Protein AF-0000000086000676 (afdb_homodimer)

pLDDT: mean 73.07, std 28.82, range [19.11, 98.12]

Secondar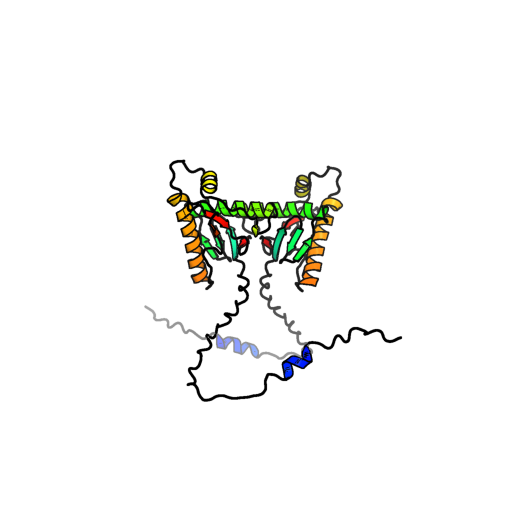y structure (DSSP, 8-state):
----------HHHHTTGGG-----------------------------PPEEEEEETTEEEETTEEEE-TT-HHHHHHHHHHHHHHHHHHHTT--GGGPPPEEHHHHHHHHT--TT--HIIIIIHHHHHHHHHHHHHHHHHH-----GGGTEEEEEPTT-SS--EEEEE-TTTEEE-/----------TTTHHHHGGGS---------------------------PPEEEEEETTEEEETTEEEE-TT-HHHHHHHHHHHHHHHHHHHTT--GGGPPPEEHHHHHHHHT--TT--HIIIIIHHHHHHHHHHHHHHHHHH-----GGGTEEEEEPTT-SS--EEEEE-TTTEEE-

Structure (mmCIF, N/CA/C/O backbone):
data_AF-0000000086000676-model_v1
#
loop_
_entity.id
_entity.type
_entity.pdbx_description
1 polymer 'Putative phage related protein'
#
loop_
_atom_site.group_PDB
_atom_site.id
_atom_site.type_symbol
_atom_site.label_atom_id
_atom_site.label_alt_id
_atom_site.label_comp_id
_atom_site.label_asym_id
_atom_site.label_entity_id
_atom_site.label_seq_id
_atom_site.pdbx_PDB_ins_code
_atom_site.Cartn_x
_atom_site.Cartn_y
_atom_site.Cartn_z
_atom_site.occupancy
_atom_site.B_iso_or_equiv
_atom_site.auth_seq_id
_atom_site.auth_comp_id
_atom_site.auth_asym_id
_atom_site.auth_atom_id
_atom_site.pdbx_PDB_model_num
ATOM 1 N N . MET A 1 1 ? -45.656 -16.016 65.938 1 19.89 1 MET A N 1
ATOM 2 C CA . MET A 1 1 ? -44.312 -15.57 66.312 1 19.89 1 MET A CA 1
ATOM 3 C C . MET A 1 1 ? -43.25 -16.359 65.562 1 19.89 1 MET A C 1
ATOM 5 O O . MET A 1 1 ? -42.094 -15.922 65.5 1 19.89 1 MET A O 1
ATOM 9 N N . VAL A 1 2 ? -43.344 -17.766 65.188 1 19.11 2 VAL A N 1
ATOM 10 C CA . VAL A 1 2 ? -42.438 -18.906 65.062 1 19.11 2 VAL A CA 1
ATOM 11 C C . VAL A 1 2 ? -41.719 -18.859 63.75 1 19.11 2 VAL A C 1
ATOM 13 O O . VAL A 1 2 ? -40.906 -19.734 63.438 1 19.11 2 VAL A O 1
ATOM 16 N N . ASP A 1 3 ? -41.969 -18.094 62.719 1 23.3 3 ASP A N 1
ATOM 17 C CA . ASP A 1 3 ? -41.875 -18.578 61.344 1 23.3 3 ASP A CA 1
ATOM 18 C C . ASP A 1 3 ? -40.438 -18.844 60.969 1 23.3 3 ASP A C 1
ATOM 20 O O . ASP A 1 3 ? -39.5 -18.172 61.469 1 23.3 3 ASP A O 1
ATOM 24 N N . LEU A 1 4 ? -40.031 -19.938 60.125 1 22.97 4 LEU A N 1
ATOM 25 C CA . LEU A 1 4 ? -39.031 -20.922 59.75 1 22.97 4 LEU A CA 1
ATOM 26 C C . LEU A 1 4 ? -37.906 -20.281 58.906 1 22.97 4 LEU A C 1
ATOM 28 O O . LEU A 1 4 ? -38.062 -20.109 57.719 1 22.97 4 LEU A O 1
ATOM 32 N N . PHE A 1 5 ? -37.344 -19.062 59.281 1 24.19 5 PHE A N 1
ATOM 33 C CA . PHE A 1 5 ? -36.625 -18.312 58.281 1 24.19 5 PHE A CA 1
ATOM 34 C C . PHE A 1 5 ? -35.438 -19.141 57.75 1 24.19 5 PHE A C 1
ATOM 36 O O . PHE A 1 5 ? -34.875 -19.953 58.469 1 24.19 5 PHE A O 1
ATOM 43 N N . CYS A 1 6 ? -35.094 -19.219 56.406 1 23.42 6 CYS A N 1
ATOM 44 C CA . CYS A 1 6 ? -34.469 -20.016 55.344 1 23.42 6 CYS A CA 1
ATOM 45 C C . CYS A 1 6 ? -32.969 -20.141 55.562 1 23.42 6 CYS A C 1
ATOM 47 O O . CYS A 1 6 ? -32.219 -19.172 55.469 1 23.42 6 CYS A O 1
ATOM 49 N N . GLN A 1 7 ? -32.438 -21.016 56.531 1 24.03 7 GLN A N 1
ATOM 50 C CA . GLN A 1 7 ? -31.125 -21.328 57.062 1 24.03 7 GLN A CA 1
ATOM 51 C C . GLN A 1 7 ? -30.188 -21.828 55.969 1 24.03 7 GLN A C 1
ATOM 53 O O . GLN A 1 7 ? -30.375 -22.922 55.438 1 24.03 7 GLN A O 1
ATOM 58 N N . ARG A 1 8 ? -29.938 -21.094 54.875 1 23.33 8 ARG A N 1
ATOM 59 C CA . ARG A 1 8 ? -29.25 -21.562 53.688 1 23.33 8 ARG A CA 1
ATOM 60 C C . ARG A 1 8 ? -27.906 -22.219 54.031 1 23.33 8 ARG A C 1
ATOM 62 O O . ARG A 1 8 ? -26.938 -21.531 54.312 1 23.33 8 ARG A O 1
ATOM 69 N N . ARG A 1 9 ? -27.891 -23.281 54.75 1 25.33 9 ARG A N 1
ATOM 70 C CA . ARG A 1 9 ? -26.812 -24 55.406 1 25.33 9 ARG A CA 1
ATOM 71 C C . ARG A 1 9 ? -25.797 -24.516 54.406 1 25.33 9 ARG A C 1
ATOM 73 O O . ARG A 1 9 ? -24.656 -24.844 54.75 1 25.33 9 ARG A O 1
ATOM 80 N N . THR A 1 10 ? -26.156 -24.656 52.969 1 21.89 10 THR A N 1
ATOM 81 C CA . THR A 1 10 ? -25.719 -25.906 52.375 1 21.89 10 THR A CA 1
ATOM 82 C C . THR A 1 10 ? -24.203 -26.047 52.406 1 21.89 10 THR A C 1
ATOM 84 O O . THR A 1 10 ? -23.688 -27.062 52.875 1 21.89 10 THR A O 1
ATOM 87 N N . LEU A 1 11 ? -23.516 -26.062 51.188 1 23.84 11 LEU A N 1
ATOM 88 C CA . LEU A 1 11 ? -22.922 -27.203 50.531 1 23.84 11 LEU A CA 1
ATOM 89 C C . LEU A 1 11 ? -21.469 -27.406 50.969 1 23.84 11 LEU A C 1
ATOM 91 O O . LEU A 1 11 ? -20.875 -28.453 50.719 1 23.84 11 LEU A O 1
ATOM 95 N N . ILE A 1 12 ? -20.844 -26.406 51.562 1 25.14 12 ILE A N 1
ATOM 96 C CA . ILE A 1 12 ? -19.406 -26.469 51.781 1 25.14 12 ILE A CA 1
ATOM 97 C C . ILE A 1 12 ? -19.062 -27.656 52.688 1 25.14 12 ILE A C 1
ATOM 99 O O . ILE A 1 12 ? -18.078 -28.375 52.438 1 25.14 12 ILE A O 1
ATOM 103 N N . ALA A 1 13 ? -19.969 -27.734 53.719 1 27.66 13 ALA A N 1
ATOM 104 C CA . ALA A 1 13 ? -19.609 -28.547 54.875 1 27.66 13 ALA A CA 1
ATOM 105 C C . ALA A 1 13 ? -19.594 -30.031 54.531 1 27.66 13 ALA A C 1
ATOM 107 O O . ALA A 1 13 ? -18.844 -30.797 55.125 1 27.66 13 ALA A O 1
ATOM 108 N N . VAL A 1 14 ? -20.578 -30.359 53.688 1 28.16 14 VAL A N 1
ATOM 109 C CA . VAL A 1 14 ? -20.859 -31.781 53.531 1 28.16 14 VAL A CA 1
ATOM 110 C C . VAL A 1 14 ? -19.656 -32.5 52.938 1 28.16 14 VAL A C 1
ATOM 112 O O . VAL A 1 14 ? -19.359 -33.625 53.281 1 28.16 14 VAL A O 1
ATOM 115 N N . PHE A 1 15 ? -19.047 -31.875 51.938 1 25.73 15 PHE A N 1
ATOM 116 C CA . PHE A 1 15 ? -18.109 -32.625 51.125 1 25.73 15 PHE A CA 1
ATOM 117 C C . PHE A 1 15 ? -16.875 -33 51.938 1 25.73 15 PHE A C 1
ATOM 119 O O . PHE A 1 15 ? -15.984 -33.719 51.438 1 25.73 15 PHE A O 1
ATOM 126 N N . GLN A 1 16 ? -16.781 -32.469 53.094 1 25.39 16 GLN A N 1
ATOM 127 C CA . GLN A 1 16 ? -15.609 -32.719 53.938 1 25.39 16 GLN A CA 1
ATOM 128 C C . GLN A 1 16 ? -15.477 -34.188 54.281 1 25.39 16 GLN A C 1
ATOM 130 O O . GLN A 1 16 ? -14.359 -34.719 54.375 1 25.39 16 GLN A O 1
ATOM 135 N N . GLU A 1 17 ? -16.641 -34.781 54.656 1 27.11 17 GLU A N 1
ATOM 136 C CA . GLU A 1 17 ? -16.547 -35.969 55.5 1 27.11 17 GLU A CA 1
ATOM 137 C C . GLU A 1 17 ? -16.078 -37.188 54.656 1 27.11 17 GLU A C 1
ATOM 139 O O . GLU A 1 17 ? -15.555 -38.156 55.219 1 27.11 17 GLU A O 1
ATOM 144 N N . ALA A 1 18 ? -16.562 -37.281 53.406 1 25.89 18 ALA A N 1
ATOM 145 C CA . ALA A 1 18 ? -16.453 -38.562 52.719 1 25.89 18 ALA A CA 1
ATOM 146 C C . ALA A 1 18 ? -15 -38.969 52.5 1 25.89 18 ALA A C 1
ATOM 148 O O . ALA A 1 18 ? -14.703 -40.094 52.156 1 25.89 18 ALA A O 1
ATOM 149 N N . VAL A 1 19 ? -14.07 -38.125 52.469 1 24.72 19 VAL A N 1
ATOM 150 C CA . VAL A 1 19 ? -12.695 -38.438 52.062 1 24.72 19 VAL A CA 1
ATOM 151 C C . VAL A 1 19 ? -12.047 -39.312 53.125 1 24.72 19 VAL A C 1
ATOM 153 O O . VAL A 1 19 ? -10.836 -39.562 53.094 1 24.72 19 VAL A O 1
ATOM 156 N N . LYS A 1 20 ? -12.688 -39.781 54.031 1 24.61 20 LYS A N 1
ATOM 157 C CA . LYS A 1 20 ? -11.914 -40.594 54.969 1 24.61 20 LYS A CA 1
ATOM 158 C C . LYS A 1 20 ? -11.383 -41.875 54.281 1 24.61 20 LYS A C 1
ATOM 160 O O . LYS A 1 20 ? -12.094 -42.5 53.5 1 24.61 20 LYS A O 1
ATOM 165 N N . LYS A 1 21 ? -10.062 -42.531 54.469 1 26.53 21 LYS A N 1
ATOM 166 C CA . LYS A 1 21 ? -8.773 -42.875 53.875 1 26.53 21 LYS A CA 1
ATOM 167 C C . LYS A 1 21 ? -8.828 -44.25 53.188 1 26.53 21 LYS A C 1
ATOM 169 O O . LYS A 1 21 ? -7.812 -44.75 52.719 1 26.53 21 LYS A O 1
ATOM 174 N N . GLY A 1 22 ? -9.789 -45.25 53.156 1 24.94 22 GLY A N 1
ATOM 175 C CA . GLY A 1 22 ? -9.18 -46.562 53.188 1 24.94 22 GLY A CA 1
ATOM 176 C C . GLY A 1 22 ? -8.375 -46.875 51.938 1 24.94 22 GLY A C 1
ATOM 177 O O . GLY A 1 22 ? -8.812 -46.562 50.812 1 24.94 22 GLY A O 1
ATOM 178 N N . VAL A 1 23 ? -6.949 -47 51.969 1 27.62 23 VAL A N 1
ATOM 179 C CA . VAL A 1 23 ? -5.789 -47.125 51.094 1 27.62 23 VAL A CA 1
ATOM 180 C C . VAL A 1 23 ? -5.797 -48.5 50.438 1 27.62 23 VAL A C 1
ATOM 182 O O . VAL A 1 23 ? -5.625 -49.531 51.094 1 27.62 23 VAL A O 1
ATOM 185 N N . PRO A 1 24 ? -6.805 -48.969 49.812 1 26.7 24 PRO A N 1
ATOM 186 C CA . PRO A 1 24 ? -6.539 -50.344 49.438 1 26.7 24 PRO A CA 1
ATOM 187 C C . PRO A 1 24 ? -5.168 -50.531 48.781 1 26.7 24 PRO A C 1
ATOM 189 O O . PRO A 1 24 ? -4.578 -49.562 48.312 1 26.7 24 PRO A O 1
ATOM 192 N N . LYS A 1 25 ? -4.684 -51.844 48.625 1 25.19 25 LYS A N 1
ATOM 193 C CA . LYS A 1 25 ? -3.445 -52.531 48.25 1 25.19 25 LYS A CA 1
ATOM 194 C C . LYS A 1 25 ? -2.963 -52.062 46.875 1 25.19 25 LYS A C 1
ATOM 196 O O . LYS A 1 25 ? -3.748 -51.531 46.094 1 25.19 25 LYS A O 1
ATOM 201 N N . LEU A 1 26 ? -1.635 -52.594 46.438 1 24.61 26 LEU A N 1
ATOM 202 C CA . LEU A 1 26 ? -0.501 -52.25 45.562 1 24.61 26 LEU A CA 1
ATOM 203 C C . LEU A 1 26 ? -0.856 -52.438 44.094 1 24.61 26 LEU A C 1
ATOM 205 O O . LEU A 1 26 ? -0.969 -53.562 43.625 1 24.61 26 LEU A O 1
ATOM 209 N N . ILE A 1 27 ? -1.976 -52.281 43.625 1 26.73 27 ILE A N 1
ATOM 210 C CA . ILE A 1 27 ? -1.983 -52.688 42.219 1 26.73 27 ILE A CA 1
ATOM 211 C C . ILE A 1 27 ? -0.807 -52.062 41.5 1 26.73 27 ILE A C 1
ATOM 213 O O . ILE A 1 27 ? -0.45 -50.906 41.781 1 26.73 27 ILE A O 1
ATOM 217 N N . PRO A 1 28 ? -0.008 -52.906 40.688 1 25.81 28 PRO A N 1
ATOM 218 C CA . PRO A 1 28 ? 1.243 -52.531 40.031 1 25.81 28 PRO A CA 1
ATOM 219 C C . PRO A 1 28 ? 1.15 -51.156 39.344 1 25.81 28 PRO A C 1
ATOM 221 O O . PRO A 1 28 ? 0.051 -50.688 39.031 1 25.81 28 PRO A O 1
ATOM 224 N N . ASN A 1 29 ? 2.188 -50.219 39.656 1 25.81 29 ASN A N 1
ATOM 225 C CA . ASN A 1 29 ? 2.531 -48.844 39.344 1 25.81 29 ASN A CA 1
ATOM 226 C C . ASN A 1 29 ? 2.434 -48.562 37.844 1 25.81 29 ASN A C 1
ATOM 228 O O . ASN A 1 29 ? 3.404 -48.75 37.094 1 25.81 29 ASN A O 1
ATOM 232 N N . THR A 1 30 ? 1.649 -49.3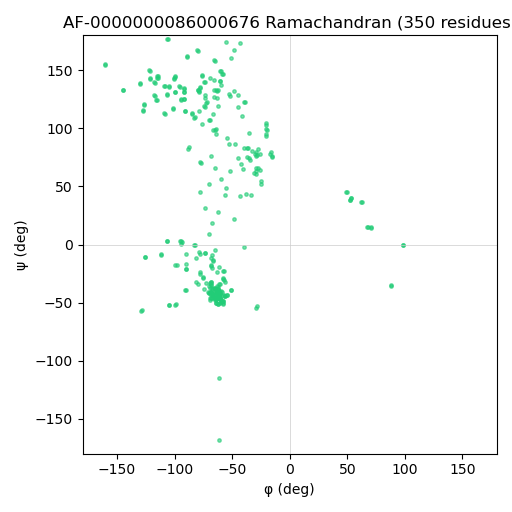75 37.094 1 25.58 30 THR A N 1
ATOM 233 C CA . THR A 1 30 ? 1.773 -49 35.688 1 25.58 30 THR A CA 1
ATOM 234 C C . THR A 1 30 ? 1.635 -47.5 35.5 1 25.58 30 THR A C 1
ATOM 236 O O . THR A 1 30 ? 0.626 -46.906 35.906 1 25.58 30 THR A O 1
ATOM 239 N N . SER A 1 31 ? 2.781 -46.844 35.656 1 24.27 31 SER A N 1
ATOM 240 C CA . SER A 1 31 ? 2.984 -45.406 35.5 1 24.27 31 SER A CA 1
ATOM 241 C C . SER A 1 31 ? 2.199 -44.875 34.312 1 24.27 31 SER A C 1
ATOM 243 O O . SER A 1 31 ? 2.26 -45.438 33.219 1 24.27 31 SER A O 1
ATOM 245 N N . MET A 1 32 ? 1.008 -44.625 34.531 1 24.5 32 MET A N 1
ATOM 246 C CA . MET A 1 32 ? 0.23 -43.906 33.531 1 24.5 32 MET A CA 1
ATOM 247 C C . MET A 1 32 ? 1.077 -42.844 32.844 1 24.5 32 MET A C 1
ATOM 249 O O . MET A 1 32 ? 1.644 -41.969 33.5 1 24.5 32 MET A O 1
ATOM 253 N N . GLN A 1 33 ? 1.834 -43.281 31.844 1 25.98 33 GLN A N 1
ATOM 254 C CA . GLN A 1 33 ? 2.502 -42.281 31.016 1 25.98 33 GLN A CA 1
ATOM 255 C C . GLN A 1 33 ? 1.615 -41.062 30.812 1 25.98 33 GLN A C 1
ATOM 257 O O . GLN A 1 33 ? 0.481 -41.188 30.344 1 25.98 33 GLN A O 1
ATOM 262 N N . ILE A 1 34 ? 1.498 -40.25 31.828 1 27.38 34 ILE A N 1
ATOM 263 C CA . ILE A 1 34 ? 0.931 -38.906 31.656 1 27.38 34 ILE A CA 1
ATOM 264 C C . ILE A 1 34 ? 1.229 -38.406 30.25 1 27.38 34 ILE A C 1
ATOM 266 O O . ILE A 1 34 ? 2.391 -38.312 29.844 1 27.38 34 ILE A O 1
ATOM 270 N N . LEU A 1 35 ? 0.438 -38.875 29.344 1 27.23 35 LEU A N 1
ATOM 271 C CA . LEU A 1 35 ? 0.531 -38.156 28.078 1 27.23 35 LEU A CA 1
ATOM 272 C C . LEU A 1 35 ? 0.768 -36.688 28.312 1 27.23 35 LEU A C 1
ATOM 274 O O . LEU A 1 35 ? 0.009 -36.031 29.047 1 27.23 35 LEU A O 1
ATOM 278 N N . HIS A 1 36 ? 2.014 -36.312 28.719 1 28.22 36 HIS A N 1
ATOM 279 C CA . HIS A 1 36 ? 2.385 -34.906 28.578 1 28.22 36 HIS A CA 1
ATOM 280 C C . HIS A 1 36 ? 1.682 -34.281 27.391 1 28.22 36 HIS A C 1
ATOM 282 O O . HIS A 1 36 ? 2.033 -34.531 26.234 1 28.22 36 HIS A O 1
ATOM 288 N N . THR A 1 37 ? 0.406 -34.281 27.484 1 29.52 37 THR A N 1
ATOM 289 C CA . THR A 1 37 ? -0.118 -33.312 26.531 1 29.52 37 THR A CA 1
ATOM 290 C C . THR A 1 37 ? 0.718 -32.031 26.547 1 29.52 37 THR A C 1
ATOM 292 O O . THR A 1 37 ? 0.794 -31.328 27.562 1 29.52 37 THR A O 1
ATOM 295 N N . SER A 1 38 ? 1.892 -32.094 26.094 1 29.28 38 SER A N 1
ATOM 296 C CA . SER A 1 38 ? 2.574 -30.844 25.828 1 29.28 38 SER A CA 1
ATOM 297 C C . SER A 1 38 ? 1.582 -29.734 25.469 1 29.28 38 SER A C 1
ATOM 299 O O . SER A 1 38 ? 0.782 -29.906 24.531 1 29.28 38 SER A O 1
ATOM 301 N N . LEU A 1 39 ? 0.891 -29.188 26.453 1 30.34 39 LEU A N 1
ATOM 302 C CA . LEU A 1 39 ? 0.345 -27.875 26.109 1 30.34 39 LEU A CA 1
ATOM 303 C C . LEU A 1 39 ? 1.174 -27.219 25.016 1 30.34 39 LEU A C 1
ATOM 305 O O . LEU A 1 39 ? 2.293 -26.766 25.266 1 30.34 39 LEU A O 1
ATOM 309 N N . GLU A 1 40 ? 1.329 -27.891 23.969 1 31.56 40 GLU A N 1
ATOM 310 C CA . GLU A 1 40 ? 1.89 -27.062 22.906 1 31.56 40 GLU A CA 1
ATOM 311 C C . GLU A 1 40 ? 1.487 -25.594 23.062 1 31.56 40 GLU A C 1
ATOM 313 O O . GLU A 1 40 ? 0.298 -25.266 23.094 1 31.56 40 GLU A O 1
ATOM 318 N N . GLN A 1 41 ? 1.952 -25.016 24.203 1 32.66 41 GLN A N 1
ATOM 319 C CA . GLN A 1 41 ? 1.869 -23.562 24.203 1 32.66 41 GLN A CA 1
ATOM 320 C C . GLN A 1 41 ? 1.634 -23.016 22.797 1 32.66 41 GLN A C 1
ATOM 322 O O . GLN A 1 41 ? 2.426 -23.266 21.891 1 32.66 41 GLN A O 1
ATOM 327 N N . ILE A 1 42 ? 0.425 -23.172 22.375 1 32.53 42 ILE A N 1
ATOM 328 C CA . ILE A 1 42 ? 0.16 -22.391 21.172 1 32.53 42 ILE A CA 1
ATOM 329 C C . ILE A 1 42 ? 1.039 -21.141 21.172 1 32.53 42 ILE A C 1
ATOM 331 O O . ILE A 1 42 ? 0.923 -20.297 22.078 1 32.53 42 ILE A O 1
ATOM 335 N N . GLU A 1 43 ? 2.307 -21.359 21.078 1 35.12 43 GLU A N 1
ATOM 336 C CA . GLU A 1 43 ? 3.068 -20.141 20.859 1 35.12 43 GLU A CA 1
ATOM 337 C C . GLU A 1 43 ? 2.18 -19.031 20.312 1 35.12 43 GLU A C 1
ATOM 339 O O . GLU A 1 43 ? 1.314 -19.281 19.469 1 35.12 43 GLU A O 1
ATOM 344 N N . PRO A 1 44 ? 1.746 -18.141 21.141 1 34.56 44 PRO A N 1
ATOM 345 C CA . PRO A 1 44 ? 1.015 -17.047 20.469 1 34.56 44 PRO A CA 1
ATOM 346 C C . PRO A 1 44 ? 1.35 -16.938 18.984 1 34.56 44 PRO A C 1
ATOM 348 O O . PRO A 1 44 ? 2.465 -17.281 18.562 1 34.56 44 PRO A O 1
ATOM 351 N N . ALA A 1 45 ? 0.465 -17.422 18.094 1 35.88 45 ALA A N 1
ATOM 352 C CA . ALA A 1 45 ? 0.727 -17.203 16.688 1 35.88 45 ALA A CA 1
ATOM 353 C C . ALA A 1 45 ? 1.774 -16.109 16.484 1 35.88 45 ALA A C 1
ATOM 355 O O . ALA A 1 45 ? 1.616 -14.984 16.969 1 35.88 45 ALA A O 1
ATOM 356 N N . LYS A 1 46 ? 2.996 -16.359 16.625 1 42.66 46 LYS A N 1
ATOM 357 C CA . LYS A 1 46 ? 4.078 -15.43 16.328 1 42.66 46 LYS A CA 1
ATOM 358 C C . LYS A 1 46 ? 3.613 -14.328 15.367 1 42.66 46 LYS A C 1
ATOM 360 O O . LYS A 1 46 ? 3.02 -14.617 14.328 1 42.66 46 LYS A O 1
ATOM 365 N N . GLU A 1 47 ? 3.197 -13.242 15.867 1 50.81 47 GLU A N 1
ATOM 366 C CA . GLU A 1 47 ? 2.871 -12.062 15.07 1 50.81 47 GLU A CA 1
ATOM 367 C C . GLU A 1 47 ? 3.688 -12.023 13.781 1 50.81 47 GLU A C 1
ATOM 369 O O . GLU A 1 47 ? 4.918 -12.023 13.82 1 50.81 47 GLU A O 1
ATOM 374 N N . LYS A 1 48 ? 3.262 -12.867 12.797 1 60.5 48 LYS A N 1
ATOM 375 C CA . LYS A 1 48 ? 4.008 -12.969 11.547 1 60.5 48 LYS A CA 1
ATOM 376 C C . LYS A 1 48 ? 4.516 -11.602 11.094 1 60.5 48 LYS A C 1
ATOM 378 O O . LYS A 1 48 ? 3.848 -10.586 11.305 1 60.5 48 LYS A O 1
ATOM 383 N N . GLU A 1 49 ? 5.773 -11.508 10.938 1 77.19 49 GLU A N 1
ATOM 384 C CA . GLU A 1 49 ? 6.469 -10.328 10.43 1 77.19 49 GLU A CA 1
ATOM 385 C C . GLU A 1 49 ? 5.867 -9.859 9.102 1 77.19 49 GLU A C 1
ATOM 387 O O . GLU A 1 49 ? 5.473 -10.68 8.273 1 77.19 49 GLU A O 1
ATOM 392 N N . LEU A 1 50 ? 5.531 -8.664 9.008 1 87.88 50 LEU A N 1
ATOM 393 C CA . LEU A 1 50 ? 4.965 -8.07 7.801 1 87.88 50 LEU A CA 1
ATOM 394 C C . LEU A 1 50 ? 5.973 -8.094 6.656 1 87.88 50 LEU A C 1
ATOM 396 O O . LEU A 1 50 ? 7.172 -7.918 6.879 1 87.88 50 LEU A O 1
ATOM 400 N N . LEU A 1 51 ? 5.5 -8.508 5.566 1 91.81 51 LEU A N 1
ATOM 401 C CA . LEU A 1 51 ? 6.301 -8.484 4.348 1 91.81 51 LEU A CA 1
ATOM 402 C C . LEU A 1 51 ? 6.082 -7.188 3.578 1 91.81 51 LEU A C 1
ATOM 404 O O . LEU A 1 51 ? 4.949 -6.836 3.252 1 91.81 51 LEU A O 1
ATOM 408 N N . GLU A 1 52 ? 7.148 -6.551 3.316 1 93.69 52 GLU A N 1
ATOM 409 C CA . GLU A 1 52 ? 7.082 -5.289 2.58 1 93.69 52 GLU A CA 1
ATOM 410 C C . GLU A 1 52 ? 7.215 -5.523 1.077 1 93.69 52 GLU A C 1
ATOM 412 O O . GLU A 1 52 ? 8.281 -5.91 0.595 1 93.69 52 GLU A O 1
ATOM 417 N N . LEU A 1 53 ? 6.164 -5.207 0.426 1 96.25 53 LEU A N 1
ATOM 418 C CA . LEU A 1 53 ? 6.082 -5.457 -1.01 1 96.25 53 LEU A CA 1
ATOM 419 C C . LEU A 1 53 ? 6.242 -4.16 -1.795 1 96.25 53 LEU A C 1
ATOM 421 O O . LEU A 1 53 ? 5.66 -3.133 -1.431 1 96.25 53 LEU A O 1
ATOM 425 N N . GLN A 1 54 ? 7.055 -4.207 -2.887 1 95.62 54 GLN A N 1
ATOM 426 C CA . GLN A 1 54 ? 7.211 -3.061 -3.775 1 95.62 54 GLN A CA 1
ATOM 427 C C . GLN A 1 54 ? 7.387 -3.508 -5.223 1 95.62 54 GLN A C 1
ATOM 429 O O . GLN A 1 54 ? 8.078 -4.492 -5.496 1 95.62 54 GLN A O 1
ATOM 434 N N . LEU A 1 55 ? 6.676 -2.893 -6.059 1 96 55 LEU A N 1
ATOM 435 C CA . LEU A 1 55 ? 6.945 -2.994 -7.488 1 96 55 LEU A CA 1
ATOM 436 C C . LEU A 1 55 ? 7.68 -1.754 -7.992 1 96 55 LEU A C 1
ATOM 438 O O . LEU A 1 55 ? 7.164 -0.638 -7.891 1 96 55 LEU A O 1
ATOM 442 N N . ILE A 1 56 ? 8.883 -1.991 -8.469 1 94.81 56 ILE A N 1
ATOM 443 C CA . ILE A 1 56 ? 9.695 -0.872 -8.938 1 94.81 56 ILE A CA 1
ATOM 444 C C . ILE A 1 56 ? 10.188 -1.144 -10.359 1 94.81 56 ILE A C 1
ATOM 446 O O . ILE A 1 56 ? 10.938 -2.092 -10.586 1 94.81 56 ILE A O 1
ATOM 450 N N . GLU A 1 57 ? 9.75 -0.356 -11.258 1 93.06 57 GLU A N 1
ATOM 451 C CA . GLU A 1 57 ? 10.219 -0.405 -12.641 1 93.06 57 GLU A CA 1
ATOM 452 C C . GLU A 1 57 ? 10.117 -1.819 -13.203 1 93.06 57 GLU A C 1
ATOM 454 O O . GLU A 1 57 ? 11.078 -2.322 -13.805 1 93.06 57 GLU A O 1
ATOM 459 N N . GLY A 1 58 ? 9.141 -2.465 -12.867 1 93.75 58 GLY A N 1
ATOM 460 C CA . GLY A 1 58 ? 8.812 -3.74 -13.484 1 93.75 58 GLY A CA 1
ATOM 461 C C . GLY A 1 58 ? 9.273 -4.934 -12.672 1 93.75 58 GLY A C 1
ATOM 462 O O . GLY A 1 58 ? 9.023 -6.082 -13.039 1 93.75 58 GLY A O 1
ATOM 463 N N . SER A 1 59 ? 9.914 -4.637 -11.531 1 96.06 59 SER A N 1
ATOM 464 C CA . SER A 1 59 ? 10.422 -5.734 -10.719 1 96.06 59 SER A CA 1
ATOM 465 C C . SER A 1 59 ? 9.695 -5.809 -9.375 1 96.06 59 SER A C 1
ATOM 467 O O . SER A 1 59 ? 9.273 -4.785 -8.836 1 96.06 59 SER A O 1
ATOM 469 N N . LEU A 1 60 ? 9.562 -7.039 -8.984 1 97 60 LEU A N 1
ATOM 470 C CA . LEU A 1 60 ? 8.938 -7.285 -7.688 1 97 60 LEU A CA 1
ATOM 471 C C . LEU A 1 60 ? 9.984 -7.434 -6.594 1 97 60 LEU A C 1
ATOM 473 O O . LEU A 1 60 ? 10.891 -8.266 -6.703 1 97 60 LEU A O 1
ATOM 477 N N . TYR A 1 61 ? 9.828 -6.602 -5.555 1 95.88 61 TYR A N 1
ATOM 478 C CA . TYR A 1 61 ? 10.688 -6.668 -4.379 1 95.88 61 TYR A CA 1
ATOM 479 C C . TYR A 1 61 ? 9.883 -7.02 -3.133 1 95.88 61 TYR A C 1
ATOM 481 O O . TYR A 1 61 ? 8.773 -6.531 -2.945 1 95.88 61 TYR A O 1
ATOM 489 N N . VAL A 1 62 ? 10.453 -7.852 -2.33 1 93.81 62 VAL A N 1
ATOM 490 C CA . VAL A 1 62 ? 9.93 -8.148 -1.001 1 93.81 62 VAL A CA 1
ATOM 491 C C . VAL A 1 62 ? 11.016 -7.934 0.046 1 93.81 62 VAL A C 1
ATOM 493 O O . VAL A 1 62 ? 12.094 -8.531 -0.04 1 93.81 62 VAL A O 1
ATOM 496 N N . ASN A 1 63 ? 10.758 -7.039 0.974 1 90.75 63 ASN A N 1
ATOM 497 C CA . ASN A 1 63 ? 11.75 -6.664 1.975 1 90.75 63 ASN A CA 1
ATOM 498 C C . ASN A 1 63 ? 13.07 -6.242 1.327 1 90.75 63 ASN A C 1
ATOM 500 O O . ASN A 1 63 ? 14.141 -6.688 1.74 1 90.75 63 ASN A O 1
ATOM 504 N N . ASN A 1 64 ? 12.906 -5.535 0.276 1 90.44 64 ASN A N 1
ATOM 505 C CA . ASN A 1 64 ? 14.016 -4.918 -0.442 1 90.44 64 ASN A CA 1
ATOM 506 C C . ASN A 1 64 ? 14.867 -5.961 -1.163 1 90.44 64 ASN A C 1
ATOM 508 O O . ASN A 1 64 ? 16.016 -5.691 -1.534 1 90.44 64 ASN A O 1
ATOM 512 N N . ILE A 1 65 ? 14.312 -7.145 -1.278 1 93.06 65 ILE A N 1
ATOM 513 C CA . ILE A 1 65 ? 14.953 -8.211 -2.047 1 93.06 65 ILE A CA 1
ATOM 514 C C . ILE A 1 65 ? 14.195 -8.422 -3.357 1 93.06 65 ILE A C 1
ATOM 516 O O . ILE A 1 65 ? 12.977 -8.609 -3.355 1 93.06 65 ILE A O 1
ATOM 520 N N . GLU A 1 66 ? 14.961 -8.422 -4.395 1 94.5 66 GLU A N 1
ATOM 521 C CA . GLU A 1 66 ? 14.32 -8.656 -5.684 1 94.5 66 GLU A CA 1
ATOM 522 C C . GLU A 1 66 ? 13.891 -10.117 -5.828 1 94.5 66 GLU A C 1
ATOM 524 O O . GLU A 1 66 ? 14.719 -11.023 -5.73 1 94.5 66 GLU A O 1
ATOM 529 N N . ILE A 1 67 ? 12.664 -10.305 -6.035 1 93.94 67 ILE A N 1
ATOM 530 C CA . ILE A 1 67 ? 12.109 -11.648 -6.145 1 93.94 67 ILE A CA 1
ATOM 531 C C . ILE A 1 67 ? 11.945 -12.023 -7.617 1 93.94 67 ILE A C 1
ATOM 533 O O . ILE A 1 67 ? 12.312 -13.125 -8.031 1 93.94 67 ILE A O 1
ATOM 537 N N . LEU A 1 68 ? 11.281 -11.117 -8.359 1 95.5 68 LEU A N 1
ATOM 538 C CA . LEU A 1 68 ? 11.039 -11.281 -9.789 1 95.5 68 LEU A CA 1
ATOM 539 C C . LEU A 1 68 ? 11.453 -10.023 -10.555 1 95.5 68 LEU A C 1
ATOM 541 O O . LEU A 1 68 ? 11.234 -8.906 -10.078 1 95.5 68 LEU A O 1
ATOM 545 N N . ASN A 1 69 ? 12.062 -10.234 -11.633 1 93.12 69 ASN A N 1
ATOM 546 C CA . ASN A 1 69 ? 12.375 -9.094 -12.484 1 93.12 69 ASN A CA 1
ATOM 547 C C . ASN A 1 69 ? 11.469 -9.039 -13.711 1 93.12 69 ASN A C 1
ATOM 549 O O . ASN A 1 69 ? 10.648 -9.93 -13.922 1 93.12 69 ASN A O 1
ATOM 553 N N . LYS A 1 70 ? 11.664 -8.031 -14.453 1 91.62 70 LYS A N 1
ATOM 554 C CA . LYS A 1 70 ? 10.773 -7.711 -15.562 1 91.62 70 LYS A CA 1
ATOM 555 C C . LYS A 1 70 ? 10.852 -8.773 -16.656 1 91.62 70 LYS A C 1
ATOM 557 O O . LYS A 1 70 ? 9.969 -8.852 -17.516 1 91.62 70 LYS A O 1
ATOM 562 N N . LYS A 1 71 ? 11.812 -9.609 -16.609 1 92.94 71 LYS A N 1
ATOM 563 C CA . LYS A 1 71 ? 11.961 -10.641 -17.641 1 92.94 71 LYS A CA 1
ATOM 564 C C . LYS A 1 71 ? 10.992 -11.789 -17.406 1 92.94 71 LYS A C 1
ATOM 566 O O . LYS A 1 71 ? 10.75 -12.594 -18.312 1 92.94 71 LYS A O 1
ATOM 571 N N . ALA A 1 72 ? 10.555 -11.969 -16.188 1 94.75 72 ALA A N 1
ATOM 572 C CA . ALA A 1 72 ? 9.539 -12.969 -15.883 1 94.75 72 ALA A CA 1
ATOM 573 C C . ALA A 1 72 ? 8.148 -12.469 -16.281 1 94.75 72 ALA A C 1
ATOM 575 O O . ALA A 1 72 ? 7.27 -12.32 -15.43 1 94.75 72 ALA A O 1
ATOM 576 N N . VAL A 1 73 ? 7.867 -12.375 -17.531 1 93.81 73 VAL A N 1
ATOM 577 C CA . VAL A 1 73 ? 6.75 -11.633 -18.094 1 93.81 73 VAL A CA 1
ATOM 578 C C . VAL A 1 73 ? 5.43 -12.25 -17.641 1 93.81 73 VAL A C 1
ATOM 580 O O . VAL A 1 73 ? 4.551 -11.555 -17.125 1 93.81 73 VAL A O 1
ATOM 583 N N . ALA A 1 74 ? 5.285 -13.578 -17.797 1 93.25 74 ALA A N 1
ATOM 584 C CA . ALA A 1 74 ? 4.035 -14.25 -17.453 1 93.25 74 ALA A CA 1
ATOM 585 C C . ALA A 1 74 ? 3.727 -14.094 -15.969 1 93.25 74 ALA A C 1
ATOM 587 O O . ALA A 1 74 ? 2.586 -13.812 -15.594 1 93.25 74 ALA A O 1
ATOM 588 N N . CYS A 1 75 ? 4.73 -14.188 -15.188 1 96 75 CYS A N 1
ATOM 589 C CA . CYS A 1 75 ? 4.566 -14.062 -13.742 1 96 75 CYS A CA 1
ATOM 590 C C . CYS A 1 75 ? 4.184 -12.641 -13.359 1 96 75 CYS A C 1
ATOM 592 O O . CYS A 1 75 ? 3.25 -12.43 -12.578 1 96 75 CYS A O 1
ATOM 594 N N . MET A 1 76 ? 4.828 -11.695 -13.945 1 96.56 76 MET A N 1
ATOM 595 C CA . MET A 1 76 ? 4.602 -10.297 -13.594 1 96.56 76 MET A CA 1
ATOM 596 C C . MET A 1 76 ? 3.211 -9.844 -14.031 1 96.56 76 MET A C 1
ATOM 598 O O . MET A 1 76 ? 2.568 -9.047 -13.352 1 96.56 76 MET A O 1
ATOM 602 N N . LYS A 1 77 ? 2.711 -10.414 -15.133 1 95.62 77 LYS A N 1
ATOM 603 C CA . LYS A 1 77 ? 1.375 -10.055 -15.602 1 95.62 77 LYS A CA 1
ATOM 604 C C . LYS A 1 77 ? 0.308 -10.492 -14.602 1 95.62 77 LYS A C 1
ATOM 606 O O . LYS A 1 77 ? -0.575 -9.711 -14.242 1 95.62 77 LYS A O 1
ATOM 611 N N . VAL A 1 78 ? 0.45 -11.656 -14.18 1 96.44 78 VAL A N 1
ATOM 612 C CA . VAL A 1 78 ? -0.517 -12.188 -13.219 1 96.44 78 VAL A CA 1
ATOM 613 C C . VAL A 1 78 ? -0.383 -11.461 -11.891 1 96.44 78 VAL A C 1
ATOM 615 O O . VAL A 1 78 ? -1.387 -11.094 -11.273 1 96.44 78 VAL A O 1
ATOM 618 N N . PHE A 1 79 ? 0.836 -11.211 -11.484 1 97.25 79 PHE A N 1
ATOM 619 C CA . PHE A 1 79 ? 1.073 -10.547 -10.211 1 97.25 79 PHE A CA 1
ATOM 620 C C . PHE A 1 79 ? 0.48 -9.141 -10.211 1 97.25 79 PHE A C 1
ATOM 622 O O . PHE A 1 79 ? -0.11 -8.711 -9.219 1 97.25 79 PHE A O 1
ATOM 629 N N . ARG A 1 80 ? 0.612 -8.453 -11.273 1 97.38 80 ARG A N 1
ATOM 630 C CA . ARG A 1 80 ? 0.117 -7.086 -11.367 1 97.38 80 ARG A CA 1
ATOM 631 C C . ARG A 1 80 ? -1.399 -7.039 -11.211 1 97.38 80 ARG A C 1
ATOM 633 O O . ARG A 1 80 ? -1.938 -6.102 -10.617 1 97.38 80 ARG A O 1
ATOM 640 N N . ILE A 1 81 ? -2.031 -7.98 -11.695 1 97.62 81 ILE A N 1
ATOM 641 C CA . ILE A 1 81 ? -3.484 -8.039 -11.562 1 97.62 81 ILE A CA 1
ATOM 642 C C . ILE A 1 81 ? -3.863 -8.172 -10.094 1 97.62 81 ILE A C 1
ATOM 644 O O . ILE A 1 81 ? -4.746 -7.461 -9.609 1 97.62 81 ILE A O 1
ATOM 648 N N . LEU A 1 82 ? -3.188 -9.062 -9.414 1 97.75 82 LEU A N 1
ATOM 649 C CA . LEU A 1 82 ? -3.451 -9.234 -7.988 1 97.75 82 LEU A CA 1
ATOM 650 C C . LEU A 1 82 ? -3.076 -7.977 -7.207 1 97.75 82 LEU A C 1
ATOM 65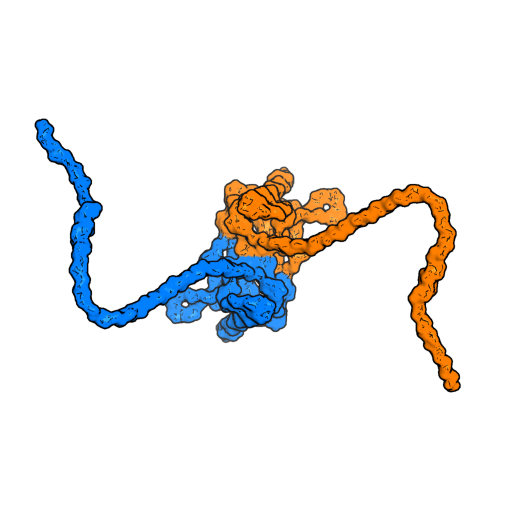2 O O . LEU A 1 82 ? -3.791 -7.578 -6.285 1 97.75 82 LEU A O 1
ATOM 656 N N . PHE A 1 83 ? -2.01 -7.375 -7.598 1 98.06 83 PHE A N 1
ATOM 657 C CA . PHE A 1 83 ? -1.511 -6.172 -6.938 1 98.06 83 PHE A CA 1
ATOM 658 C C . PHE A 1 83 ? -2.492 -5.02 -7.102 1 98.06 83 PHE A C 1
ATOM 660 O O . PHE A 1 83 ? -2.809 -4.324 -6.133 1 98.06 83 PHE A O 1
ATOM 667 N N . GLU A 1 84 ? -2.98 -4.852 -8.258 1 97.81 84 GLU A N 1
ATOM 668 C CA . GLU A 1 84 ? -3.939 -3.785 -8.531 1 97.81 84 GLU A CA 1
ATOM 669 C C . GLU A 1 84 ? -5.223 -3.982 -7.727 1 97.81 84 GLU A C 1
ATOM 671 O O . GLU A 1 84 ? -5.801 -3.018 -7.219 1 97.81 84 GLU A O 1
ATOM 676 N N . GLN A 1 85 ? -5.629 -5.176 -7.676 1 97.94 85 GLN A N 1
ATOM 677 C CA . GLN A 1 85 ? -6.816 -5.453 -6.871 1 97.94 85 GLN A CA 1
ATOM 678 C C . GLN A 1 85 ? -6.574 -5.129 -5.402 1 97.94 85 GLN A C 1
ATOM 680 O O . GLN A 1 85 ? -7.453 -4.586 -4.727 1 97.94 85 GLN A O 1
ATOM 685 N N . PHE A 1 86 ? -5.406 -5.48 -4.926 1 98.12 86 PHE A N 1
ATOM 686 C CA . PHE A 1 86 ? -5.039 -5.164 -3.549 1 98.12 86 PHE A CA 1
ATOM 687 C C . PHE A 1 86 ? -5.109 -3.66 -3.303 1 98.12 86 PHE A C 1
ATOM 689 O O . PHE A 1 86 ? -5.688 -3.217 -2.309 1 98.12 86 PHE A O 1
ATOM 696 N N . LEU A 1 87 ? -4.516 -2.896 -4.184 1 97.94 87 LEU A N 1
ATOM 697 C CA . LEU A 1 87 ? -4.527 -1.443 -4.059 1 97.94 87 LEU A CA 1
ATOM 698 C C . LEU A 1 87 ? -5.949 -0.903 -4.129 1 97.94 87 LEU A C 1
ATOM 700 O O . LEU A 1 87 ? -6.297 0.041 -3.412 1 97.94 87 LEU A O 1
ATOM 704 N N . HIS A 1 88 ? -6.711 -1.5 -4.973 1 97.69 88 HIS A N 1
ATOM 705 C CA . HIS A 1 88 ? -8.109 -1.106 -5.086 1 97.69 88 HIS A CA 1
ATOM 706 C C . HIS A 1 88 ? -8.852 -1.323 -3.77 1 97.69 88 HIS A C 1
ATOM 708 O O . HIS A 1 88 ? -9.625 -0.465 -3.34 1 97.69 88 HIS A O 1
ATOM 714 N N . ASP A 1 89 ? -8.609 -2.43 -3.205 1 97.5 89 ASP A N 1
ATOM 715 C CA . ASP A 1 89 ? -9.273 -2.75 -1.945 1 97.5 89 ASP A CA 1
ATOM 716 C C . ASP A 1 89 ? -8.828 -1.805 -0.833 1 97.5 89 ASP A C 1
ATOM 718 O O . ASP A 1 89 ? -9.625 -1.433 0.03 1 97.5 89 ASP A O 1
ATOM 722 N N . CYS A 1 90 ? -7.551 -1.409 -0.804 1 96.5 90 CYS A N 1
ATOM 723 C CA . CYS A 1 90 ? -7.062 -0.411 0.139 1 96.5 90 CYS A CA 1
ATOM 724 C C . CYS A 1 90 ? -7.762 0.928 -0.072 1 96.5 90 CYS A C 1
ATOM 726 O O . CYS A 1 90 ? -8.141 1.595 0.892 1 96.5 90 CYS A O 1
ATOM 728 N N . LYS A 1 91 ? -7.891 1.28 -1.338 1 96.31 91 LYS A N 1
ATOM 729 C CA . LYS A 1 91 ? -8.539 2.541 -1.683 1 96.31 91 LYS A CA 1
ATOM 730 C C . LYS A 1 91 ? -9.992 2.561 -1.199 1 96.31 91 LYS A C 1
ATOM 732 O O . LYS A 1 91 ? -10.484 3.596 -0.746 1 96.31 91 LYS A O 1
ATOM 737 N N . LYS A 1 92 ? -10.562 1.365 -1.254 1 96.81 92 LYS A N 1
ATOM 738 C CA . LYS A 1 92 ? -11.953 1.239 -0.819 1 96.81 92 LYS A CA 1
ATOM 739 C C . LYS A 1 92 ? -12.047 1.099 0.697 1 96.81 92 LYS A C 1
ATOM 741 O O . LYS A 1 92 ? -13.141 0.97 1.249 1 96.81 92 LYS A O 1
ATOM 746 N N . GLU A 1 93 ? -10.891 1.109 1.34 1 96.56 93 GLU A N 1
ATOM 747 C CA . GLU A 1 93 ? -10.789 1.08 2.797 1 96.56 93 GLU A CA 1
ATOM 748 C C . GLU A 1 93 ? -11.383 -0.206 3.365 1 96.56 93 GLU A C 1
ATOM 750 O O . GLU A 1 93 ? -12.031 -0.186 4.41 1 96.56 93 GLU A O 1
ATOM 755 N N . LEU A 1 94 ? -11.188 -1.316 2.635 1 96.38 94 LEU A N 1
ATOM 756 C CA . LEU A 1 94 ? -11.664 -2.611 3.107 1 96.38 94 LEU A CA 1
ATOM 757 C C . LEU A 1 94 ? -10.734 -3.176 4.176 1 96.38 94 LEU A C 1
ATOM 759 O O . LEU A 1 94 ? -9.516 -3.115 4.039 1 96.38 94 LEU A O 1
ATOM 763 N N . PRO A 1 95 ? -11.328 -3.682 5.242 1 94.88 95 PRO A N 1
ATOM 764 C CA . PRO A 1 95 ? -10.477 -4.422 6.176 1 94.88 95 PRO A CA 1
ATOM 765 C C . PRO A 1 95 ? -9.891 -5.688 5.562 1 94.88 95 PRO A C 1
ATOM 767 O O . PRO A 1 95 ? -10.398 -6.184 4.555 1 94.88 95 PRO A O 1
ATOM 770 N N . PRO A 1 96 ? -8.852 -6.176 6.074 1 93.31 96 PRO A N 1
ATOM 771 C CA . PRO A 1 96 ? -8.141 -7.312 5.492 1 93.31 96 PRO A CA 1
ATOM 772 C C . PRO A 1 96 ? -9.055 -8.492 5.191 1 93.31 96 PRO A C 1
ATOM 774 O O . PRO A 1 96 ? -8.906 -9.148 4.156 1 93.31 96 PRO A O 1
ATOM 777 N N . GLU A 1 97 ? -9.961 -8.766 6.016 1 93.38 97 GLU A N 1
ATOM 778 C CA . GLU A 1 97 ? -10.82 -9.93 5.875 1 93.38 97 GLU A CA 1
ATOM 779 C C . GLU A 1 97 ? -11.75 -9.789 4.672 1 93.38 97 GLU A C 1
ATOM 781 O O . GLU A 1 97 ? -12.297 -10.781 4.184 1 93.38 97 GLU A O 1
ATOM 786 N N . LYS A 1 98 ? -11.898 -8.562 4.207 1 95.5 98 LYS A N 1
ATOM 787 C CA . LYS A 1 98 ? -12.867 -8.312 3.143 1 95.5 98 LYS A CA 1
ATOM 788 C C . LYS A 1 98 ? -12.164 -8.062 1.811 1 95.5 98 LYS A C 1
ATOM 790 O O . LYS A 1 98 ? -12.812 -7.738 0.813 1 95.5 98 LYS A O 1
ATOM 795 N N . HIS A 1 99 ? -10.875 -8.164 1.794 1 96.56 99 HIS A N 1
ATOM 796 C CA . HIS A 1 99 ? -10.164 -8.023 0.527 1 96.56 99 HIS A CA 1
ATOM 797 C C . HIS A 1 99 ? -10.641 -9.055 -0.491 1 96.56 99 HIS A C 1
ATOM 799 O O . HIS A 1 99 ? -10.898 -10.203 -0.137 1 96.56 99 HIS A O 1
ATOM 805 N N . THR A 1 100 ? -10.641 -8.695 -1.676 1 95.88 100 THR A N 1
ATOM 806 C CA . THR A 1 100 ? -11.273 -9.453 -2.75 1 95.88 100 THR A CA 1
ATOM 807 C C . THR A 1 100 ? -10.391 -10.609 -3.191 1 95.88 100 THR A C 1
ATOM 809 O O . THR A 1 100 ? -9.18 -10.445 -3.35 1 95.88 100 THR A O 1
ATOM 812 N N . LEU A 1 101 ? -10.984 -11.734 -3.305 1 94.94 101 LEU A N 1
ATOM 813 C CA . LEU A 1 101 ? -10.367 -12.891 -3.947 1 94.94 101 LEU A CA 1
ATOM 814 C C . LEU A 1 101 ? -10.711 -12.93 -5.434 1 94.94 101 LEU A C 1
ATOM 816 O O . LEU A 1 101 ? -11.875 -12.789 -5.809 1 94.94 101 LEU A O 1
ATOM 820 N N . LEU A 1 102 ? -9.711 -13.117 -6.227 1 95.19 102 LEU A N 1
ATOM 821 C CA . LEU A 1 102 ? -9.961 -13.227 -7.66 1 95.19 102 LEU A CA 1
ATOM 822 C C . LEU A 1 102 ? -9.977 -14.688 -8.094 1 95.19 102 LEU A C 1
ATOM 824 O O . LEU A 1 102 ? -9.055 -15.445 -7.777 1 95.19 102 LEU A O 1
ATOM 828 N N . SER A 1 103 ? -10.969 -15.023 -8.805 1 92.19 103 SER A N 1
ATOM 829 C CA . SER A 1 103 ? -11.031 -16.359 -9.383 1 92.19 103 SER A CA 1
ATOM 830 C C . SER A 1 103 ? -10.172 -16.453 -10.641 1 92.19 103 SER A C 1
ATOM 832 O O . SER A 1 103 ? -9.727 -15.438 -11.172 1 92.19 103 SER A O 1
ATOM 834 N N . ILE A 1 104 ? -9.969 -17.641 -11.047 1 90.19 104 ILE A N 1
ATOM 835 C CA . ILE A 1 104 ? -9.219 -17.875 -12.281 1 90.19 104 ILE A CA 1
ATOM 836 C C . ILE A 1 104 ? -9.914 -17.188 -13.445 1 90.19 104 ILE A C 1
ATOM 838 O O . ILE A 1 104 ? -9.258 -16.562 -14.289 1 90.19 104 ILE A O 1
ATOM 842 N N . THR A 1 105 ? -11.242 -17.281 -13.445 1 89.56 105 THR A N 1
ATOM 843 C CA . THR A 1 105 ? -12.023 -16.672 -14.516 1 89.56 105 THR A CA 1
ATOM 844 C C . THR A 1 105 ? -11.844 -15.164 -14.531 1 89.56 105 THR A C 1
ATOM 846 O O . THR A 1 105 ? -11.727 -14.555 -15.594 1 89.56 105 THR A O 1
ATOM 849 N N . GLN A 1 106 ? -11.82 -14.555 -13.414 1 92.62 106 GLN A N 1
ATOM 850 C CA . GLN A 1 106 ? -11.625 -13.109 -13.312 1 92.62 106 GLN A CA 1
ATOM 851 C C . GLN A 1 106 ? -10.227 -12.703 -13.766 1 92.62 106 GLN A C 1
ATOM 853 O O . GLN A 1 106 ? -10.062 -11.703 -14.461 1 92.62 106 GLN A O 1
ATOM 858 N N . ILE A 1 107 ? -9.273 -13.492 -13.359 1 94.38 107 ILE A N 1
ATOM 859 C CA . ILE A 1 107 ? -7.902 -13.211 -13.773 1 94.38 107 ILE A CA 1
ATOM 860 C C . ILE A 1 107 ? -7.781 -13.367 -15.289 1 94.38 107 ILE A C 1
ATOM 862 O O . ILE A 1 107 ? -7.121 -12.555 -15.945 1 94.38 107 ILE A O 1
ATOM 866 N N . GLU A 1 108 ? -8.406 -14.359 -15.844 1 92.62 108 GLU A N 1
ATOM 867 C CA . GLU A 1 108 ? -8.422 -14.57 -17.281 1 92.62 108 GLU A CA 1
ATOM 868 C C . GLU A 1 108 ? -8.977 -13.359 -18.031 1 92.62 108 GLU A C 1
ATOM 870 O O . GLU A 1 108 ? -8.453 -12.969 -19.062 1 92.62 108 GLU A O 1
ATOM 875 N N . LYS A 1 109 ? -10.016 -12.852 -17.484 1 92.5 109 LYS A N 1
ATOM 876 C CA . LYS A 1 109 ? -10.648 -11.688 -18.094 1 92.5 109 LYS A CA 1
ATOM 877 C C . LYS A 1 109 ? -9.703 -10.484 -18.094 1 92.5 109 LYS A C 1
ATOM 879 O O . LYS A 1 109 ? -9.594 -9.766 -19.094 1 92.5 109 LYS A O 1
ATOM 884 N N . HIS A 1 110 ? -9 -10.344 -16.984 1 93.94 110 HIS A N 1
ATOM 885 C CA . HIS A 1 110 ? -8.062 -9.234 -16.891 1 93.94 110 HIS A CA 1
ATOM 886 C C . HIS A 1 110 ? -6.883 -9.422 -17.828 1 93.94 110 HIS A C 1
ATOM 888 O O . HIS A 1 110 ? -6.34 -8.445 -18.344 1 93.94 110 HIS A O 1
ATOM 894 N N . LEU A 1 111 ? -6.477 -10.672 -18.047 1 93.5 111 LEU A N 1
ATOM 895 C CA . LEU A 1 111 ? -5.355 -10.969 -18.922 1 93.5 111 LEU A CA 1
ATOM 896 C C . LEU A 1 111 ? -5.785 -10.906 -20.391 1 93.5 111 LEU A C 1
ATOM 898 O O . LEU A 1 111 ? -4.938 -10.867 -21.281 1 93.5 111 LEU A O 1
ATOM 902 N N . ASN A 1 112 ? -7.043 -10.742 -20.625 1 89.81 112 ASN A N 1
ATOM 903 C CA . ASN A 1 112 ? -7.598 -10.781 -21.969 1 89.81 112 ASN A CA 1
ATOM 904 C C . ASN A 1 112 ? -7.117 -12 -22.75 1 89.81 112 ASN A C 1
ATOM 906 O O . ASN A 1 112 ? -6.664 -11.883 -23.891 1 89.81 112 ASN A O 1
ATOM 910 N N . LEU A 1 113 ? -7.145 -13.109 -22.094 1 85.31 113 LEU A N 1
ATOM 911 C CA . LEU A 1 113 ? -6.695 -14.344 -22.734 1 85.31 113 LEU A CA 1
ATOM 912 C C . LEU A 1 113 ? -7.746 -14.859 -23.703 1 85.31 113 LEU A C 1
ATOM 914 O O . LEU A 1 113 ? -8.945 -14.641 -23.516 1 85.31 113 LEU A O 1
ATOM 918 N N . ASP A 1 114 ? -7.125 -15.422 -24.719 1 80.5 114 ASP A N 1
ATOM 919 C CA . ASP A 1 114 ? -8.031 -16.078 -25.672 1 80.5 114 ASP A CA 1
ATOM 920 C C . ASP A 1 114 ? -8.82 -17.188 -24.984 1 80.5 114 ASP A C 1
ATOM 922 O O . ASP A 1 114 ? -8.336 -17.812 -24.031 1 80.5 114 ASP A O 1
ATOM 926 N N . GLN A 1 115 ? -9.984 -17.375 -25.469 1 76.12 115 GLN A N 1
ATOM 927 C CA . GLN A 1 115 ? -10.883 -18.375 -24.906 1 76.12 115 GLN A CA 1
ATOM 928 C C . GLN A 1 115 ? -10.234 -19.766 -24.938 1 76.12 115 GLN A C 1
ATOM 930 O O . GLN A 1 115 ? -10.516 -20.594 -24.062 1 76.12 115 GLN A O 1
ATOM 935 N N . GLU A 1 116 ? -9.305 -19.875 -25.812 1 79.5 116 GLU A N 1
ATOM 936 C CA . GLU A 1 116 ? -8.695 -21.203 -25.953 1 79.5 116 GLU A CA 1
ATOM 937 C C . GLU A 1 116 ? -7.438 -21.328 -25.094 1 79.5 116 GLU A C 1
ATOM 939 O O . GLU A 1 116 ? -6.859 -22.406 -24.984 1 79.5 116 GLU A O 1
ATOM 944 N N . ALA A 1 117 ? -7.195 -20.281 -24.438 1 82.06 117 ALA A N 1
ATOM 945 C CA . ALA A 1 117 ? -5.977 -20.312 -23.625 1 82.06 117 ALA A CA 1
ATOM 946 C C . ALA A 1 117 ? -6.148 -21.188 -22.391 1 82.06 117 ALA A C 1
ATOM 948 O O . ALA A 1 117 ? -7.219 -21.219 -21.781 1 82.06 117 ALA A O 1
ATOM 949 N N . ASP A 1 118 ? -5.172 -21.953 -22 1 87.62 118 ASP A N 1
ATOM 950 C CA . ASP A 1 118 ? -5.172 -22.859 -20.859 1 87.62 118 ASP A CA 1
ATOM 951 C C . ASP A 1 118 ? -4.809 -22.109 -19.578 1 87.62 118 ASP A C 1
ATOM 953 O O . ASP A 1 118 ? -3.676 -21.656 -19.422 1 87.62 118 ASP A O 1
ATOM 957 N N . PRO A 1 119 ? -5.797 -22.031 -18.719 1 85.94 119 PRO A N 1
ATOM 958 C CA . PRO A 1 119 ? -5.523 -21.344 -17.453 1 85.94 119 PRO A CA 1
ATOM 959 C C . PRO A 1 119 ? -4.348 -21.938 -16.703 1 85.94 119 PRO A C 1
ATOM 961 O O . PRO A 1 119 ? -3.688 -21.25 -15.922 1 85.94 119 PRO A O 1
ATOM 964 N N . GLU A 1 120 ? -4.129 -23.188 -16.812 1 85.44 120 GLU A N 1
ATOM 965 C CA . GLU A 1 120 ? -3.006 -23.828 -16.141 1 85.44 120 GLU A CA 1
ATOM 966 C C . GLU A 1 120 ? -1.683 -23.172 -16.531 1 85.44 120 GLU A C 1
ATOM 968 O O . GLU A 1 120 ? -0.866 -22.859 -15.656 1 85.44 120 GLU A O 1
ATOM 973 N N . HIS A 1 121 ? -1.489 -22.906 -17.734 1 89.12 121 HIS A N 1
ATOM 974 C CA . HIS A 1 121 ? -0.224 -22.375 -18.25 1 89.12 121 HIS A CA 1
ATOM 975 C C . HIS A 1 121 ? -0.111 -20.875 -18 1 89.12 121 HIS A C 1
ATOM 977 O O . HIS A 1 121 ? 0.983 -20.359 -17.766 1 89.12 121 HIS A O 1
ATOM 983 N N . HIS A 1 122 ? -1.213 -20.219 -18.062 1 91.25 122 HIS A N 1
ATOM 984 C CA . HIS A 1 122 ? -1.144 -18.766 -18.094 1 91.25 122 HIS A CA 1
ATOM 985 C C . HIS A 1 122 ? -1.382 -18.172 -16.703 1 91.25 122 HIS A C 1
ATOM 987 O O . HIS A 1 122 ? -1.066 -17.016 -16.453 1 91.25 122 HIS A O 1
ATOM 993 N N . ILE A 1 123 ? -1.918 -18.922 -15.859 1 92.62 123 ILE A N 1
ATOM 994 C CA . ILE A 1 123 ? -2.277 -18.344 -14.57 1 92.62 123 ILE A CA 1
ATOM 995 C C . ILE A 1 123 ? -1.716 -19.219 -13.445 1 92.62 123 ILE A C 1
ATOM 997 O O . ILE A 1 123 ? -0.89 -18.75 -12.648 1 92.62 123 ILE A O 1
ATOM 1001 N N . ARG A 1 124 ? -2.072 -20.5 -13.414 1 91.06 124 ARG A N 1
ATOM 1002 C CA . ARG A 1 124 ? -1.729 -21.344 -12.281 1 91.06 124 ARG A CA 1
ATOM 1003 C C . ARG A 1 124 ? -0.223 -21.578 -12.203 1 91.06 124 ARG A C 1
ATOM 1005 O O . ARG A 1 124 ? 0.366 -21.5 -11.125 1 91.06 124 ARG A O 1
ATOM 1012 N N . LYS A 1 125 ? 0.354 -21.875 -13.242 1 93.25 125 LYS A N 1
ATOM 1013 C CA . LYS A 1 125 ? 1.795 -22.109 -13.25 1 93.25 125 LYS A CA 1
ATOM 1014 C C . LYS A 1 125 ? 2.557 -20.859 -12.836 1 93.25 125 LYS A C 1
ATOM 1016 O O . LYS A 1 125 ? 3.42 -20.906 -11.953 1 93.25 125 LYS A O 1
ATOM 1021 N N . PRO A 1 126 ? 2.236 -19.75 -13.484 1 95 126 PRO A N 1
ATOM 1022 C CA . PRO A 1 126 ? 2.881 -18.516 -13.031 1 95 126 PRO A CA 1
ATOM 1023 C C . PRO A 1 126 ? 2.678 -18.266 -11.539 1 95 126 PRO A C 1
ATOM 1025 O O . PRO A 1 126 ? 3.627 -17.906 -10.836 1 95 126 PRO A O 1
ATOM 1028 N N . LEU A 1 127 ? 1.513 -18.469 -11.078 1 94.31 127 LEU A N 1
ATOM 1029 C CA . LEU A 1 127 ? 1.226 -18.25 -9.664 1 94.31 127 LEU A CA 1
ATOM 1030 C C . LEU A 1 127 ? 2.076 -19.156 -8.789 1 94.31 127 LEU A C 1
ATOM 1032 O O . LEU A 1 127 ? 2.662 -18.719 -7.801 1 94.31 127 LEU A O 1
ATOM 1036 N N . ASN A 1 128 ? 2.135 -20.344 -9.109 1 92.19 128 ASN A N 1
ATOM 1037 C CA . ASN A 1 128 ? 2.953 -21.312 -8.375 1 92.19 128 ASN A CA 1
ATOM 1038 C C . ASN A 1 128 ? 4.43 -20.922 -8.406 1 92.19 128 ASN A C 1
ATOM 1040 O O . ASN A 1 128 ? 5.137 -21.062 -7.406 1 92.19 128 ASN A O 1
ATOM 1044 N N . THR A 1 129 ? 4.816 -20.516 -9.547 1 93.81 129 THR A N 1
ATOM 1045 C CA . THR A 1 129 ? 6.203 -20.094 -9.703 1 93.81 129 THR A CA 1
ATOM 1046 C C . THR A 1 129 ? 6.516 -18.922 -8.789 1 93.81 129 THR A C 1
ATOM 1048 O O . THR A 1 129 ? 7.559 -18.891 -8.133 1 93.81 129 THR A O 1
ATOM 1051 N N . ILE A 1 130 ? 5.617 -17.938 -8.781 1 94.88 130 ILE A N 1
ATOM 1052 C CA . ILE A 1 130 ? 5.801 -16.766 -7.934 1 94.88 130 ILE A CA 1
ATOM 1053 C C . ILE A 1 130 ? 5.918 -17.203 -6.473 1 94.88 130 ILE A C 1
ATOM 1055 O O . ILE A 1 130 ? 6.852 -16.812 -5.773 1 94.88 130 ILE A O 1
ATOM 1059 N N . GLN A 1 131 ? 5.039 -17.969 -6.031 1 93.31 131 GLN A N 1
ATOM 1060 C CA . GLN A 1 131 ? 5.004 -18.406 -4.641 1 93.31 131 GLN A CA 1
ATOM 1061 C C . GLN A 1 131 ? 6.258 -19.188 -4.273 1 93.31 131 GLN A C 1
ATOM 1063 O O . GLN A 1 131 ? 6.848 -18.969 -3.213 1 93.31 131 GLN A O 1
ATOM 1068 N N . ARG A 1 132 ? 6.66 -20.047 -5.121 1 91.69 132 ARG A N 1
ATOM 1069 C CA . ARG A 1 132 ? 7.863 -20.828 -4.895 1 91.69 132 ARG A CA 1
ATOM 1070 C C . ARG A 1 132 ? 9.102 -19.938 -4.848 1 91.69 132 ARG A C 1
ATOM 1072 O O . ARG A 1 132 ? 9.969 -20.125 -3.986 1 91.69 132 ARG A O 1
ATOM 1079 N N . THR A 1 133 ? 9.195 -19.062 -5.828 1 92.75 133 THR A N 1
ATOM 1080 C CA . THR A 1 133 ? 10.359 -18.172 -5.906 1 92.75 133 THR A CA 1
ATOM 1081 C C . THR A 1 133 ? 10.461 -17.297 -4.66 1 92.75 133 THR A C 1
ATOM 1083 O O . THR A 1 133 ? 11.555 -17.094 -4.133 1 92.75 133 THR A O 1
ATOM 1086 N N . ILE A 1 134 ? 9.336 -16.781 -4.211 1 90.75 134 ILE A N 1
ATOM 1087 C CA . ILE A 1 134 ? 9.312 -15.961 -3.01 1 90.75 134 ILE A CA 1
ATOM 1088 C C . ILE A 1 134 ? 9.82 -16.766 -1.818 1 90.75 134 ILE A C 1
ATOM 1090 O O . ILE A 1 134 ? 10.711 -16.312 -1.09 1 90.75 134 ILE A O 1
ATOM 1094 N N . LYS A 1 135 ? 9.297 -17.922 -1.654 1 88.69 135 LYS A N 1
ATOM 1095 C CA . LYS A 1 135 ? 9.664 -18.781 -0.532 1 88.69 135 LYS A CA 1
ATOM 1096 C C . LYS A 1 135 ? 11.156 -19.109 -0.553 1 88.69 135 LYS A C 1
ATOM 1098 O O . LYS A 1 135 ? 11.852 -18.922 0.451 1 88.69 135 LYS A O 1
ATOM 1103 N N . THR A 1 136 ? 11.609 -19.5 -1.663 1 90.56 136 THR A N 1
ATOM 1104 C CA . THR A 1 136 ? 12.992 -19.953 -1.782 1 90.56 136 THR A CA 1
ATOM 1105 C C . THR A 1 136 ? 13.961 -18.766 -1.638 1 90.56 136 THR A C 1
ATOM 1107 O O . THR A 1 136 ? 14.984 -18.875 -0.958 1 90.56 136 THR A O 1
ATOM 1110 N N . THR A 1 137 ? 13.617 -17.672 -2.252 1 90.81 137 THR A N 1
ATOM 1111 C CA . THR A 1 137 ? 14.516 -16.516 -2.238 1 90.81 137 THR A CA 1
ATOM 1112 C C . THR A 1 137 ? 14.594 -15.906 -0.84 1 90.81 137 THR A C 1
ATOM 1114 O O . THR A 1 137 ? 15.688 -15.586 -0.359 1 90.81 137 THR A O 1
ATOM 1117 N N . LEU A 1 138 ? 13.461 -15.75 -0.273 1 88.19 138 LEU A N 1
ATOM 1118 C CA . LEU A 1 138 ? 13.445 -15.141 1.053 1 88.19 138 LEU A CA 1
ATOM 1119 C C . LEU A 1 138 ? 14.086 -16.062 2.082 1 88.19 138 LEU A C 1
ATOM 1121 O O . LEU A 1 138 ? 14.758 -15.609 3.008 1 88.19 138 LEU A O 1
ATOM 1125 N N . ALA A 1 139 ? 13.875 -17.312 1.974 1 85.75 139 ALA A N 1
ATOM 1126 C CA . ALA A 1 139 ? 14.547 -18.281 2.838 1 85.75 139 ALA A CA 1
ATOM 1127 C C . ALA A 1 139 ? 16.062 -18.203 2.672 1 85.75 139 ALA A C 1
ATOM 1129 O O . ALA A 1 139 ? 16.797 -18.203 3.658 1 85.75 139 ALA A O 1
ATOM 1130 N N . LYS A 1 140 ? 16.453 -18.172 1.538 1 86.81 140 LYS A N 1
ATOM 1131 C CA . LYS A 1 140 ? 17.875 -18.172 1.224 1 86.81 140 LYS A CA 1
ATOM 1132 C C . LYS A 1 140 ? 18.531 -16.859 1.662 1 86.81 140 LYS A C 1
ATOM 1134 O O . LYS A 1 140 ? 19.625 -16.875 2.24 1 86.81 140 LYS A O 1
ATOM 1139 N N . LYS A 1 141 ? 17.875 -15.812 1.436 1 86.12 141 LYS A N 1
ATOM 1140 C CA . LYS A 1 141 ? 18.516 -14.516 1.621 1 86.12 141 LYS A CA 1
ATOM 1141 C C . LYS A 1 141 ? 18.312 -14 3.043 1 86.12 141 LYS A C 1
ATOM 1143 O O . LYS A 1 141 ? 19.172 -13.297 3.584 1 86.12 141 LYS A O 1
ATOM 1148 N N . LEU A 1 142 ? 17.172 -14.211 3.562 1 79.94 142 LEU A N 1
ATOM 1149 C C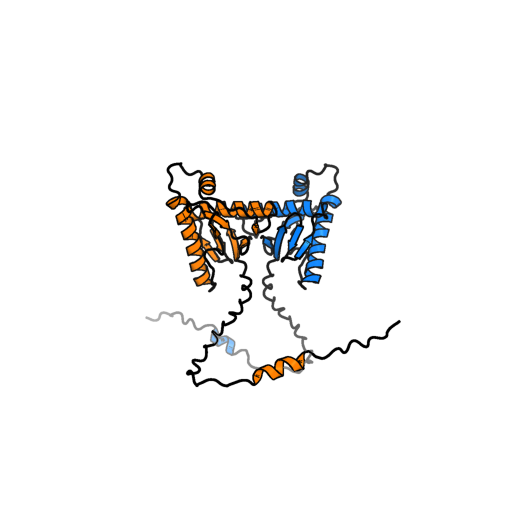A . LEU A 1 142 ? 16.859 -13.617 4.859 1 79.94 142 LEU A CA 1
ATOM 1150 C C . LEU A 1 142 ? 16.734 -14.695 5.93 1 79.94 142 LEU A C 1
ATOM 1152 O O . LEU A 1 142 ? 16.641 -14.391 7.121 1 79.94 142 LEU A O 1
ATOM 1156 N N . GLY A 1 143 ? 16.734 -15.906 5.547 1 78.38 143 GLY A N 1
ATOM 1157 C CA . GLY A 1 143 ? 16.5 -16.969 6.508 1 78.38 143 GLY A CA 1
ATOM 1158 C C . GLY A 1 143 ? 15.086 -16.984 7.051 1 78.38 143 GLY A C 1
ATOM 1159 O O . GLY A 1 143 ? 14.844 -17.469 8.156 1 78.38 143 GLY A O 1
ATOM 1160 N N . LEU A 1 144 ? 14.328 -16.25 6.32 1 74.12 144 LEU A N 1
ATOM 1161 C CA . LEU A 1 144 ? 12.93 -16.172 6.734 1 74.12 144 LEU A CA 1
ATOM 1162 C C . LEU A 1 144 ? 12.164 -17.406 6.301 1 74.12 144 LEU A C 1
ATOM 1164 O O . LEU A 1 144 ? 12.383 -17.922 5.203 1 74.12 144 LEU A O 1
ATOM 1168 N N . ASN A 1 145 ? 11.422 -17.953 7.309 1 78.69 145 ASN A N 1
ATOM 1169 C CA . ASN A 1 145 ? 10.516 -19.047 6.973 1 78.69 145 ASN A CA 1
ATOM 1170 C C . ASN A 1 145 ? 9.148 -18.531 6.531 1 78.69 145 ASN A C 1
ATOM 1172 O O . ASN A 1 145 ? 8.266 -18.328 7.363 1 78.69 145 ASN A O 1
ATOM 1176 N N . ILE A 1 146 ? 9.109 -18.203 5.277 1 81.06 146 ILE A N 1
ATOM 1177 C CA . ILE A 1 146 ? 7.859 -17.703 4.711 1 81.06 146 ILE A CA 1
ATOM 1178 C C . ILE A 1 146 ? 7.105 -18.859 4.039 1 81.06 146 ILE A C 1
ATOM 1180 O O . ILE A 1 146 ? 7.715 -19.734 3.438 1 81.06 146 ILE A O 1
ATOM 1184 N N . GLU A 1 147 ? 5.84 -18.875 4.293 1 83.94 147 GLU A N 1
ATOM 1185 C CA . GLU A 1 147 ? 4.977 -19.859 3.652 1 83.94 147 GLU A CA 1
ATOM 1186 C C . GLU A 1 147 ? 4.43 -19.344 2.328 1 83.94 147 GLU A C 1
ATOM 1188 O O . GLU A 1 147 ? 4.434 -18.141 2.082 1 83.94 147 GLU A O 1
ATOM 1193 N N . ARG A 1 148 ? 3.982 -20.203 1.526 1 78.69 148 ARG A N 1
ATOM 1194 C CA . ARG A 1 148 ? 3.475 -19.891 0.193 1 78.69 148 ARG A CA 1
ATOM 1195 C C . ARG A 1 148 ? 2.326 -18.891 0.262 1 78.69 148 ARG A C 1
ATOM 1197 O O . ARG A 1 148 ? 2.207 -18.016 -0.597 1 78.69 148 ARG A O 1
ATOM 1204 N N . ASN A 1 149 ? 1.615 -18.906 1.318 1 85.94 149 ASN A N 1
ATOM 1205 C CA . ASN A 1 149 ? 0.409 -18.094 1.418 1 85.94 149 ASN A CA 1
ATOM 1206 C C . ASN A 1 149 ? 0.692 -16.75 2.094 1 85.94 149 ASN A C 1
ATOM 1208 O O . ASN A 1 149 ? -0.209 -15.93 2.244 1 85.94 149 ASN A O 1
ATOM 1212 N N . ASP A 1 150 ? 1.912 -16.578 2.383 1 90.56 150 ASP A N 1
ATOM 1213 C CA . ASP A 1 150 ? 2.227 -15.367 3.127 1 90.56 150 ASP A CA 1
ATOM 1214 C C . ASP A 1 150 ? 2.178 -14.141 2.221 1 90.56 150 ASP A C 1
ATOM 1216 O O . ASP A 1 150 ? 1.844 -13.047 2.67 1 90.56 150 ASP A O 1
ATOM 1220 N N . LEU A 1 151 ? 2.438 -14.336 0.978 1 92.69 151 LEU A N 1
ATOM 1221 C CA . LEU A 1 151 ? 2.389 -13.203 0.063 1 92.69 151 LEU A CA 1
ATOM 1222 C C . LEU A 1 151 ? 1.134 -13.258 -0.803 1 92.69 151 LEU A C 1
ATOM 1224 O O . LEU A 1 151 ? 0.391 -12.273 -0.889 1 92.69 151 LEU A O 1
ATOM 1228 N N . ILE A 1 152 ? 0.95 -14.383 -1.418 1 95.56 152 ILE A N 1
ATOM 1229 C CA . ILE A 1 152 ? -0.252 -14.633 -2.207 1 95.56 152 ILE A CA 1
ATOM 1230 C C . ILE A 1 152 ? -1.067 -15.75 -1.573 1 95.56 152 ILE A C 1
ATOM 1232 O O . ILE A 1 152 ? -0.566 -16.859 -1.391 1 95.56 152 ILE A O 1
ATOM 1236 N N . GLN A 1 153 ? -2.27 -15.469 -1.296 1 93.75 153 GLN A N 1
ATOM 1237 C CA . GLN A 1 153 ? -3.168 -16.453 -0.705 1 93.75 153 GLN A CA 1
ATOM 1238 C C . GLN A 1 153 ? -3.943 -17.203 -1.781 1 93.75 153 GLN A C 1
ATOM 1240 O O . GLN A 1 153 ? -4.398 -16.609 -2.76 1 93.75 153 GLN A O 1
ATOM 1245 N N . THR A 1 154 ? -3.973 -18.422 -1.605 1 90.88 154 THR A N 1
ATOM 1246 C CA . THR A 1 154 ? -4.867 -19.312 -2.338 1 90.88 154 THR A CA 1
ATOM 1247 C C . THR A 1 154 ? -5.965 -19.844 -1.421 1 90.88 154 THR A C 1
ATOM 1249 O O . THR A 1 154 ? -5.68 -20.562 -0.452 1 90.88 154 THR A O 1
ATOM 1252 N N . VAL A 1 155 ? -7.195 -19.406 -1.728 1 88 155 VAL A N 1
ATOM 1253 C CA . VAL A 1 155 ? -8.289 -19.781 -0.836 1 88 155 VAL A CA 1
ATOM 1254 C C . VAL A 1 155 ? -9.305 -20.625 -1.592 1 88 155 VAL A C 1
ATOM 1256 O O . VAL A 1 155 ? -9.734 -20.266 -2.691 1 88 155 VAL A O 1
ATOM 1259 N N . GLY A 1 156 ? -9.602 -21.75 -0.972 1 83 156 GLY A N 1
ATOM 1260 C CA . GLY A 1 156 ? -10.602 -22.625 -1.563 1 83 156 GLY A CA 1
ATOM 1261 C C . GLY A 1 156 ? -12.023 -22.109 -1.394 1 83 156 GLY A C 1
ATOM 1262 O O . GLY A 1 156 ? -12.352 -21.516 -0.372 1 83 156 GLY A O 1
ATOM 1263 N N . TRP A 1 157 ? -12.867 -21.797 -2.473 1 65 157 TRP A N 1
ATOM 1264 C CA . TRP A 1 157 ? -14.266 -21.391 -2.375 1 65 157 TRP A CA 1
ATOM 1265 C C . TRP A 1 157 ? -15.125 -22.531 -1.836 1 65 157 TRP A C 1
ATOM 1267 O O . TRP A 1 157 ? -14.984 -23.672 -2.26 1 65 157 TRP A O 1
ATOM 1277 N N . PRO A 1 158 ? -15.875 -22.156 -0.746 1 55.94 158 PRO A N 1
ATOM 1278 C CA . PRO A 1 158 ? -16.75 -23.219 -0.257 1 55.94 158 PRO A CA 1
ATOM 1279 C C . PRO A 1 158 ? -17.766 -23.672 -1.302 1 55.94 158 PRO A C 1
ATOM 1281 O O . PRO A 1 158 ? -18.312 -22.844 -2.045 1 55.94 158 PRO A O 1
ATOM 1284 N N . GLY A 1 159 ? -18.016 -25 -1.353 1 53.88 159 GLY A N 1
ATOM 1285 C CA . GLY A 1 159 ? -19.078 -25.641 -2.107 1 53.88 159 GLY A CA 1
ATOM 1286 C C . GLY A 1 159 ? -18.688 -25.984 -3.529 1 53.88 159 GLY A C 1
ATOM 1287 O O . GLY A 1 159 ? -19.469 -26.562 -4.281 1 53.88 159 GLY A O 1
ATOM 1288 N N . SER A 1 160 ? -17.906 -25.109 -4.043 1 49.31 160 SER A N 1
ATOM 1289 C CA . SER A 1 160 ? -17.625 -25.453 -5.434 1 49.31 160 SER A CA 1
ATOM 1290 C C . SER A 1 160 ? -16.859 -26.766 -5.535 1 49.31 160 SER A C 1
ATOM 1292 O O . SER A 1 160 ? -15.969 -27.031 -4.723 1 49.31 160 SER A O 1
ATOM 1294 N N . SER A 1 161 ? -17.609 -27.812 -5.824 1 49.69 161 SER A N 1
ATOM 1295 C CA . SER A 1 161 ? -16.984 -29.078 -6.176 1 49.69 161 SER A CA 1
ATOM 1296 C C . SER A 1 161 ? -15.633 -28.859 -6.844 1 49.69 161 SER A C 1
ATOM 1298 O O . SER A 1 161 ? -14.797 -29.766 -6.879 1 49.69 161 SER A O 1
ATOM 1300 N N . ARG A 1 162 ? -15.703 -28.062 -7.887 1 51.88 162 ARG A N 1
ATOM 1301 C CA . ARG A 1 162 ? -14.539 -27.859 -8.742 1 51.88 162 ARG A CA 1
ATOM 1302 C C . ARG A 1 162 ? -13.492 -26.984 -8.047 1 51.88 162 ARG A C 1
ATOM 1304 O O . ARG A 1 162 ? -13.844 -26.125 -7.238 1 51.88 162 ARG A O 1
ATOM 1311 N N . ARG A 1 163 ? -12.328 -27.375 -7.992 1 58.09 163 ARG A N 1
ATOM 1312 C CA . ARG A 1 163 ? -11.078 -26.844 -7.461 1 58.09 163 ARG A CA 1
ATOM 1313 C C . ARG A 1 163 ? -10.977 -25.344 -7.699 1 58.09 163 ARG A C 1
ATOM 1315 O O . ARG A 1 163 ? -10.031 -24.859 -8.328 1 58.09 163 ARG A O 1
ATOM 1322 N N . ASP A 1 164 ? -12.125 -24.656 -7.438 1 72.31 164 ASP A N 1
ATOM 1323 C CA . ASP A 1 164 ? -12.062 -23.219 -7.734 1 72.31 164 ASP A CA 1
ATOM 1324 C C . ASP A 1 164 ? -11.414 -22.453 -6.586 1 72.31 164 ASP A C 1
ATOM 1326 O O . ASP A 1 164 ? -11.789 -22.625 -5.426 1 72.31 164 ASP A O 1
ATOM 1330 N N . TYR A 1 165 ? -10.344 -22.031 -6.844 1 84.06 165 TYR A N 1
ATOM 1331 C CA . TYR A 1 165 ? -9.586 -21.25 -5.871 1 84.06 165 TYR A CA 1
ATOM 1332 C C . TYR A 1 165 ? -9.68 -19.766 -6.172 1 84.06 165 TYR A C 1
ATOM 1334 O O . TYR A 1 165 ? -9.891 -19.375 -7.32 1 84.06 165 TYR A O 1
ATOM 1342 N N . GLY A 1 166 ? -9.734 -18.984 -5.078 1 91.94 166 GLY A N 1
ATOM 1343 C CA . GLY A 1 166 ? -9.516 -17.547 -5.164 1 91.94 166 GLY A CA 1
ATOM 1344 C C . GLY A 1 166 ? -8.117 -17.125 -4.758 1 91.94 166 GLY A C 1
ATOM 1345 O O . GLY A 1 166 ? -7.5 -17.766 -3.895 1 91.94 166 GLY A O 1
ATOM 1346 N N . TYR A 1 167 ? -7.633 -16.109 -5.461 1 94.25 167 TYR A N 1
ATOM 1347 C CA . TYR A 1 167 ? -6.27 -15.633 -5.223 1 94.25 167 TYR A CA 1
ATOM 1348 C C . TYR A 1 167 ? -6.266 -14.164 -4.816 1 94.25 167 TYR A C 1
ATOM 1350 O O . TYR A 1 167 ? -7.055 -13.367 -5.328 1 94.25 167 TYR A O 1
ATOM 1358 N N . ARG A 1 168 ? -5.383 -13.82 -3.912 1 96.5 168 ARG A N 1
ATOM 1359 C CA . ARG A 1 168 ? -5.172 -12.422 -3.555 1 96.5 168 ARG A CA 1
ATOM 1360 C C . ARG A 1 168 ? -3.822 -12.234 -2.873 1 96.5 168 ARG A C 1
ATOM 1362 O O . ARG A 1 168 ? -3.23 -13.188 -2.375 1 96.5 168 ARG A O 1
ATOM 1369 N N . ILE A 1 169 ? -3.303 -11.008 -2.977 1 97.12 169 ILE A N 1
ATOM 1370 C CA . ILE A 1 169 ? -2.205 -10.641 -2.086 1 97.12 169 ILE A CA 1
ATOM 1371 C C . ILE A 1 169 ? -2.68 -10.688 -0.636 1 97.12 169 ILE A C 1
ATOM 1373 O O . ILE A 1 169 ? -3.768 -10.203 -0.315 1 97.12 169 ILE A O 1
ATOM 1377 N N . ASN A 1 170 ? -1.939 -11.281 0.2 1 95.75 170 ASN A N 1
ATOM 1378 C CA . ASN A 1 170 ? -2.348 -11.531 1.579 1 95.75 170 ASN A CA 1
ATOM 1379 C C . ASN A 1 170 ? -2.395 -10.234 2.389 1 95.75 170 ASN A C 1
ATOM 1381 O O . ASN A 1 170 ? -1.353 -9.711 2.781 1 95.75 170 ASN A O 1
ATOM 1385 N N . PRO A 1 171 ? -3.574 -9.82 2.662 1 95 171 PRO A N 1
ATOM 1386 C CA . PRO A 1 171 ? -3.68 -8.531 3.352 1 95 171 PRO A CA 1
ATOM 1387 C C . PRO A 1 171 ? -3.281 -8.617 4.824 1 95 171 PRO A C 1
ATOM 1389 O O . PRO A 1 171 ? -3.135 -7.59 5.488 1 95 171 PRO A O 1
ATOM 1392 N N . PHE A 1 172 ? -3.035 -9.773 5.348 1 92.81 172 PHE A N 1
ATOM 1393 C CA . PHE A 1 172 ? -2.711 -9.938 6.762 1 92.81 172 PHE A CA 1
ATOM 1394 C C . PHE A 1 172 ? -1.206 -9.852 6.984 1 92.81 172 PHE A C 1
ATOM 1396 O O . PHE A 1 172 ? -0.755 -9.531 8.086 1 92.81 172 PHE A O 1
ATOM 1403 N N . THR A 1 173 ? -0.491 -10.078 5.934 1 93.19 173 THR A N 1
ATOM 1404 C CA . THR A 1 173 ? 0.948 -10.18 6.148 1 93.19 173 THR A CA 1
ATOM 1405 C C . THR A 1 173 ? 1.701 -9.211 5.238 1 93.19 173 THR A C 1
ATOM 1407 O O . THR A 1 173 ? 2.895 -8.977 5.434 1 93.19 173 THR A O 1
ATOM 1410 N N . VAL A 1 174 ? 1.026 -8.633 4.312 1 95.31 174 VAL A N 1
ATOM 1411 C CA . VAL A 1 174 ? 1.72 -7.832 3.309 1 95.31 174 VAL A CA 1
ATOM 1412 C C . VAL A 1 174 ? 1.43 -6.352 3.539 1 95.31 174 VAL A C 1
ATOM 1414 O O . VAL A 1 174 ? 0.295 -5.977 3.84 1 95.31 174 VAL A O 1
ATOM 1417 N N . VAL A 1 175 ? 2.455 -5.609 3.438 1 95.12 175 VAL A N 1
ATOM 1418 C CA . VAL A 1 175 ? 2.354 -4.156 3.354 1 95.12 175 VAL A CA 1
ATOM 1419 C C . VAL A 1 175 ? 3.006 -3.664 2.062 1 95.12 175 VAL A C 1
ATOM 1421 O O . VAL A 1 175 ? 3.961 -4.27 1.572 1 95.12 175 VAL A O 1
ATOM 1424 N N . VAL A 1 176 ? 2.455 -2.543 1.563 1 96.12 176 VAL A N 1
ATOM 1425 C CA . VAL A 1 176 ? 2.92 -2.07 0.264 1 96.12 176 VAL A CA 1
ATOM 1426 C C . VAL A 1 176 ? 3.623 -0.725 0.424 1 96.12 176 VAL A C 1
ATOM 1428 O O . VAL A 1 176 ? 3.193 0.116 1.218 1 96.12 176 VAL A O 1
ATOM 1431 N N . ARG A 1 177 ? 4.672 -0.583 -0.385 1 91.19 177 ARG A N 1
ATOM 1432 C CA . ARG A 1 177 ? 5.441 0.655 -0.422 1 91.19 177 ARG A CA 1
ATOM 1433 C C . ARG A 1 177 ? 5.594 1.164 -1.853 1 91.19 177 ARG A C 1
ATOM 1435 O O . ARG A 1 177 ? 5.605 0.375 -2.799 1 91.19 177 ARG A O 1
ATOM 1442 N N . MET B 1 1 ? 74.312 -0.615 -20.969 1 23.03 1 MET B N 1
ATOM 1443 C CA . MET B 1 1 ? 73.625 -1.673 -20.266 1 23.03 1 MET B CA 1
ATOM 1444 C C . MET B 1 1 ? 73.625 -1.439 -18.75 1 23.03 1 MET B C 1
ATOM 1446 O O . MET B 1 1 ? 73.938 -2.348 -17.984 1 23.03 1 MET B O 1
ATOM 1450 N N . VAL B 1 2 ? 73.75 -0.244 -18.234 1 23.75 2 VAL B N 1
ATOM 1451 C CA . VAL B 1 2 ? 74.25 0.44 -17.062 1 23.75 2 VAL B CA 1
ATOM 1452 C C . VAL B 1 2 ? 73.25 0.247 -15.891 1 23.75 2 VAL B C 1
ATOM 1454 O O . VAL B 1 2 ? 72.062 0.417 -16.047 1 23.75 2 VAL B O 1
ATOM 1457 N N . ASP B 1 3 ? 73.438 -0.64 -14.812 1 23.08 3 ASP B N 1
ATOM 1458 C CA . ASP B 1 3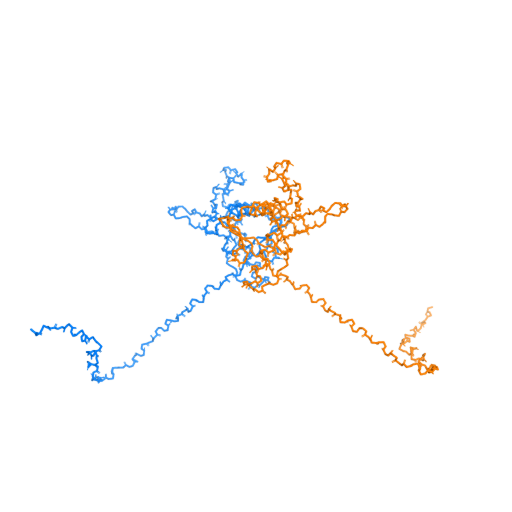 ? 72.938 -1.321 -13.633 1 23.08 3 ASP B CA 1
ATOM 1459 C C . ASP B 1 3 ? 72.562 -0.321 -12.539 1 23.08 3 ASP B C 1
ATOM 1461 O O . ASP B 1 3 ? 73.375 -0.047 -11.641 1 23.08 3 ASP B O 1
ATOM 1465 N N . LEU B 1 4 ? 72.188 0.883 -12.773 1 24.53 4 LEU B N 1
ATOM 1466 C CA . LEU B 1 4 ? 72 1.98 -11.828 1 24.53 4 LEU B CA 1
ATOM 1467 C C . LEU B 1 4 ? 71.062 1.611 -10.711 1 24.53 4 LEU B C 1
ATOM 1469 O O . LEU B 1 4 ? 69.875 1.316 -10.969 1 24.53 4 LEU B O 1
ATOM 1473 N N . PHE B 1 5 ? 71.5 1.088 -9.539 1 23.88 5 PHE B N 1
ATOM 1474 C CA . PHE B 1 5 ? 71.062 0.481 -8.297 1 23.88 5 PHE B CA 1
ATOM 1475 C C . PHE B 1 5 ? 70.25 1.484 -7.465 1 23.88 5 PHE B C 1
ATOM 1477 O O . PHE B 1 5 ? 70.812 2.475 -6.984 1 23.88 5 PHE B O 1
ATOM 1484 N N . CYS B 1 6 ? 69 2.02 -7.805 1 25.3 6 CYS B N 1
ATOM 1485 C CA . CYS B 1 6 ? 68.062 3.057 -7.383 1 25.3 6 CYS B CA 1
ATOM 1486 C C . CYS B 1 6 ? 67.75 2.912 -5.906 1 25.3 6 CYS B C 1
ATOM 1488 O O . CYS B 1 6 ? 67.125 1.932 -5.5 1 25.3 6 CYS B O 1
ATOM 1490 N N . GLN B 1 7 ? 68.562 3.504 -4.965 1 23.25 7 GLN B N 1
ATOM 1491 C CA . GLN B 1 7 ? 68.625 3.43 -3.508 1 23.25 7 GLN B CA 1
ATOM 1492 C C . GLN B 1 7 ? 67.375 3.977 -2.861 1 23.25 7 GLN B C 1
ATOM 1494 O O . GLN B 1 7 ? 66.938 5.086 -3.174 1 23.25 7 GLN B O 1
ATOM 1499 N N . ARG B 1 8 ? 66.25 3.244 -2.441 1 23.97 8 ARG B N 1
ATOM 1500 C CA . ARG B 1 8 ? 64.938 3.318 -1.858 1 23.97 8 ARG B CA 1
ATOM 1501 C C . ARG B 1 8 ? 64.938 4.023 -0.506 1 23.97 8 ARG B C 1
ATOM 1503 O O . ARG B 1 8 ? 65.188 3.389 0.526 1 23.97 8 ARG B O 1
ATOM 1510 N N . ARG B 1 9 ? 65.688 5.168 -0.334 1 25.25 9 ARG B N 1
ATOM 1511 C CA . ARG B 1 9 ? 65.875 5.695 1.011 1 25.25 9 ARG B CA 1
ATOM 1512 C C . ARG B 1 9 ? 64.562 6.102 1.641 1 25.25 9 ARG B C 1
ATOM 1514 O O . ARG B 1 9 ? 63.656 6.605 0.953 1 25.25 9 ARG B O 1
ATOM 1521 N N . THR B 1 10 ? 64.125 5.508 2.799 1 23.66 10 THR B N 1
ATOM 1522 C CA . THR B 1 10 ? 62.938 5.438 3.627 1 23.66 10 THR B CA 1
ATOM 1523 C C . THR B 1 10 ? 62.625 6.789 4.27 1 23.66 10 THR B C 1
ATOM 1525 O O . THR B 1 10 ? 63.531 7.461 4.762 1 23.66 10 THR B O 1
ATOM 1528 N N . LEU B 1 11 ? 61.688 7.59 3.693 1 24.75 11 LEU B N 1
ATOM 1529 C CA . LEU B 1 11 ? 61.156 8.93 3.926 1 24.75 11 LEU B CA 1
ATOM 1530 C C . LEU B 1 11 ? 61 9.203 5.418 1 24.75 11 LEU B C 1
ATOM 1532 O O . LEU B 1 11 ? 60.625 10.312 5.816 1 24.75 11 LEU B O 1
ATOM 1536 N N . ILE B 1 12 ? 61.281 8.289 6.355 1 25.08 12 ILE B N 1
ATOM 1537 C CA . ILE B 1 12 ? 61.094 8.453 7.793 1 25.08 12 ILE B CA 1
ATOM 1538 C C . ILE B 1 12 ? 61.969 9.594 8.305 1 25.08 12 ILE B C 1
ATOM 1540 O O . ILE B 1 12 ? 61.531 10.391 9.141 1 25.08 12 ILE B O 1
ATOM 1544 N N . ALA B 1 13 ? 63.188 9.57 7.754 1 26.17 13 ALA B N 1
ATOM 1545 C CA . ALA B 1 13 ? 64.25 10.266 8.453 1 26.17 13 ALA B CA 1
ATOM 1546 C C . ALA B 1 13 ? 64.125 11.781 8.359 1 26.17 13 ALA B C 1
ATOM 1548 O O . ALA B 1 13 ? 64.5 12.508 9.281 1 26.17 13 ALA B O 1
ATOM 1549 N N . VAL B 1 14 ? 63.594 12.125 7.191 1 28.11 14 VAL B N 1
ATOM 1550 C CA . VAL B 1 14 ? 63.781 13.547 6.945 1 28.11 14 VAL B CA 1
ATOM 1551 C C . VAL B 1 14 ? 62.938 14.359 7.918 1 28.11 14 VAL B C 1
ATOM 1553 O O . VAL B 1 14 ? 63.281 15.477 8.281 1 28.11 14 VAL B O 1
ATOM 1556 N N . PHE B 1 15 ? 61.75 13.82 8.258 1 26.61 15 PHE B N 1
ATOM 1557 C CA . PHE B 1 15 ? 60.812 14.695 8.961 1 26.61 15 PHE B CA 1
ATOM 1558 C C . PHE B 1 15 ? 61.344 15 10.367 1 26.61 15 PHE B C 1
ATOM 1560 O O . PHE B 1 15 ? 60.75 15.805 11.086 1 26.61 15 PHE B O 1
ATOM 1567 N N . GLN B 1 16 ? 62.406 14.219 10.734 1 25.09 16 GLN B N 1
ATOM 1568 C CA . GLN B 1 16 ? 62.875 14.328 12.109 1 25.09 16 GLN B CA 1
ATOM 1569 C C . GLN B 1 16 ? 63.469 15.703 12.383 1 25.09 16 GLN B C 1
ATOM 1571 O O . GLN B 1 16 ? 63.375 16.234 13.492 1 25.09 16 GLN B O 1
ATOM 1576 N N . GLU B 1 17 ? 64.25 16.141 11.375 1 27.08 17 GLU B N 1
ATOM 1577 C CA . GLU B 1 17 ? 65.25 17.156 11.75 1 27.08 17 GLU B CA 1
ATOM 1578 C C . GLU B 1 17 ? 64.562 18.484 12.07 1 27.08 17 GLU B C 1
ATOM 1580 O O . GLU B 1 17 ? 65.125 19.297 12.82 1 27.08 17 GLU B O 1
ATOM 1585 N N . ALA B 1 18 ? 63.5 18.703 11.281 1 27.48 18 ALA B N 1
ATOM 1586 C CA . ALA B 1 18 ? 63.094 20.109 11.305 1 27.48 18 ALA B CA 1
ATOM 1587 C C . ALA B 1 18 ? 62.594 20.516 12.688 1 27.48 18 ALA B C 1
ATOM 1589 O O . ALA B 1 18 ? 62.125 21.641 12.891 1 27.48 18 ALA B O 1
ATOM 1590 N N . VAL B 1 19 ? 62.5 19.516 13.648 1 27.19 19 VAL B N 1
ATOM 1591 C CA . VAL B 1 19 ? 61.906 19.75 14.969 1 27.19 19 VAL B CA 1
ATOM 1592 C C . VAL B 1 19 ? 62.812 20.703 15.758 1 27.19 19 VAL B C 1
ATOM 1594 O O . VAL B 1 19 ? 62.375 21.234 16.797 1 27.19 19 VAL B O 1
ATOM 1597 N N . LYS B 1 20 ? 64.062 20.812 15.375 1 24.89 20 LYS B N 1
ATOM 1598 C CA . LYS B 1 20 ? 64.875 21.344 16.453 1 24.89 20 LYS B CA 1
ATOM 1599 C C . LYS B 1 20 ? 64.562 22.812 16.703 1 24.89 20 LYS B C 1
ATOM 1601 O O . LYS B 1 20 ? 64.938 23.375 17.734 1 24.89 20 LYS B O 1
ATOM 1606 N N . LYS B 1 21 ? 64.375 23.578 15.57 1 25.91 21 LYS B N 1
ATOM 1607 C CA . LYS B 1 21 ? 64.812 24.922 15.914 1 25.91 21 LYS B CA 1
ATOM 1608 C C . LYS B 1 21 ? 64 25.531 17.031 1 25.91 21 LYS B C 1
ATOM 1610 O O . LYS B 1 21 ? 62.875 25.062 17.281 1 25.91 21 LYS B O 1
ATOM 1615 N N . GLY B 1 22 ? 64.125 26.969 17.344 1 26.44 22 GLY B N 1
ATOM 1616 C CA . GLY B 1 22 ? 64.188 27.859 18.5 1 26.44 22 GLY B CA 1
ATOM 1617 C C . GLY B 1 22 ? 62.812 28.125 19.094 1 26.44 22 GLY B C 1
ATOM 1618 O O . GLY B 1 22 ? 61.812 28.188 18.375 1 26.44 22 GLY B O 1
ATOM 1619 N N . VAL B 1 23 ? 62.531 27.656 20.391 1 28.45 23 VAL B N 1
ATOM 1620 C CA . VAL B 1 23 ? 61.438 27.594 21.359 1 28.45 23 VAL B CA 1
ATOM 1621 C C . VAL B 1 23 ? 60.906 29 21.609 1 28.45 23 VAL B C 1
ATOM 1623 O O . VAL B 1 23 ? 61.562 29.828 22.25 1 28.45 23 VAL B O 1
ATOM 1626 N N . PRO B 1 24 ? 60.625 29.797 20.516 1 28.33 24 PRO B N 1
ATOM 1627 C CA . PRO B 1 24 ? 60.375 31.156 21.047 1 28.33 24 PRO B CA 1
ATOM 1628 C C . PRO B 1 24 ? 59.5 31.141 22.297 1 28.33 24 PRO B C 1
ATOM 1630 O O . PRO B 1 24 ? 58.812 30.156 22.578 1 28.33 24 PRO B O 1
ATOM 1633 N N . LYS B 1 25 ? 59.344 32.438 22.953 1 28.98 25 LYS B N 1
ATOM 1634 C CA . LYS B 1 25 ? 58.781 32.906 24.219 1 28.98 25 LYS B CA 1
ATOM 1635 C C . LYS B 1 25 ? 57.375 32.375 24.438 1 28.98 25 LYS B C 1
ATOM 1637 O O . LYS B 1 25 ? 56.688 32 23.469 1 28.98 25 LYS B O 1
ATOM 1642 N N . LEU B 1 26 ? 56.844 32.375 25.844 1 25.91 26 LEU B N 1
ATOM 1643 C CA . LEU B 1 26 ? 55.875 31.703 26.672 1 25.91 26 LEU B CA 1
ATOM 1644 C C . LEU B 1 26 ? 54.438 32.031 26.203 1 25.91 26 LEU B C 1
ATOM 1646 O O . LEU B 1 26 ? 53.969 33.156 26.438 1 25.91 26 LEU B O 1
ATOM 1650 N N . ILE B 1 27 ? 54.156 32.5 25.031 1 27.73 27 ILE B N 1
ATOM 1651 C CA . ILE B 1 27 ? 52.781 32.969 24.969 1 27.73 27 ILE B CA 1
ATOM 1652 C C . ILE B 1 27 ? 51.844 31.953 25.609 1 27.73 27 ILE B C 1
ATOM 1654 O O . ILE B 1 27 ? 52.031 30.75 25.406 1 27.73 27 ILE B O 1
ATOM 1658 N N . PRO B 1 28 ? 51.062 32.375 26.797 1 27.16 28 PRO B N 1
ATOM 1659 C CA . PRO B 1 28 ? 50.25 31.406 27.516 1 27.16 28 PRO B CA 1
ATOM 1660 C C . PRO B 1 28 ? 49.5 30.453 26.578 1 27.16 28 PRO B C 1
ATOM 1662 O O . PRO B 1 28 ? 49.25 30.797 25.422 1 27.16 28 PRO B O 1
ATOM 1665 N N . ASN B 1 29 ? 49.906 29.172 26.562 1 26.22 29 ASN B N 1
ATOM 1666 C CA . ASN B 1 29 ? 49.438 28.031 25.797 1 26.22 29 ASN B CA 1
ATOM 1667 C C . ASN B 1 29 ? 47.906 27.969 25.75 1 26.22 29 ASN B C 1
ATOM 1669 O O . ASN B 1 29 ? 47.281 27.516 26.703 1 26.22 29 ASN B O 1
ATOM 1673 N N . THR B 1 30 ? 47.25 29.203 25.562 1 26.55 30 THR B N 1
ATOM 1674 C CA . THR B 1 30 ? 45.781 28.984 25.5 1 26.55 30 THR B CA 1
ATOM 1675 C C . THR B 1 30 ? 45.469 27.797 24.609 1 26.55 30 THR B C 1
ATOM 1677 O O . THR B 1 30 ? 45.812 27.797 23.422 1 26.55 30 THR B O 1
ATOM 1680 N N . SER B 1 31 ? 45.719 26.656 25.094 1 25.03 31 SER B N 1
ATOM 1681 C CA . SER B 1 31 ? 45.406 25.391 24.453 1 25.03 31 SER B CA 1
ATOM 1682 C C . SER B 1 31 ? 44.094 25.453 23.656 1 25.03 31 SER B C 1
ATOM 1684 O O . SER B 1 31 ? 43.125 26.062 24.125 1 25.03 31 SER B O 1
ATOM 1686 N N . MET B 1 32 ? 44.312 25.703 22.359 1 24.34 32 MET B N 1
ATOM 1687 C CA . MET B 1 32 ? 43.188 25.562 21.453 1 24.34 32 MET B CA 1
ATOM 1688 C C . MET B 1 32 ? 42.281 24.406 21.859 1 24.34 32 MET B C 1
ATOM 1690 O O . MET B 1 32 ? 42.781 23.281 22.016 1 24.34 32 MET B O 1
ATOM 1694 N N . GLN B 1 33 ? 41.406 24.641 22.781 1 25.62 33 GLN B N 1
ATOM 1695 C CA . GLN B 1 33 ? 40.375 23.641 23.016 1 25.62 33 GLN B CA 1
ATOM 1696 C C . GLN B 1 33 ? 40 22.922 21.719 1 25.62 33 GLN B C 1
ATOM 1698 O O . GLN B 1 33 ? 39.688 23.562 20.719 1 25.62 33 GLN B O 1
ATOM 1703 N N . ILE B 1 34 ? 40.844 21.938 21.328 1 27.08 34 ILE B N 1
ATOM 1704 C CA . ILE B 1 34 ? 40.406 21.016 20.297 1 27.08 34 ILE B CA 1
ATOM 1705 C C . ILE B 1 34 ? 38.875 20.891 20.312 1 27.08 34 ILE B C 1
ATOM 1707 O O . ILE B 1 34 ? 38.281 20.562 21.344 1 27.08 34 ILE B O 1
ATOM 1711 N N . LEU B 1 35 ? 38.281 21.859 19.672 1 26.55 35 LEU B N 1
ATOM 1712 C CA . LEU B 1 35 ? 36.875 21.578 19.422 1 26.55 35 LEU B CA 1
ATOM 1713 C C . LEU B 1 35 ? 36.656 20.094 19.156 1 26.55 35 LEU B C 1
ATOM 1715 O O . LEU B 1 35 ? 37.281 19.516 18.281 1 26.55 35 LEU B O 1
ATOM 1719 N N . HIS B 1 36 ? 36.75 19.266 20.219 1 28.33 36 HIS B N 1
ATOM 1720 C CA . HIS B 1 36 ? 36.156 17.969 20.047 1 28.33 36 HIS B CA 1
ATOM 1721 C C . HIS B 1 36 ? 34.969 18.031 19.062 1 28.33 36 HIS B C 1
ATOM 1723 O O . HIS B 1 36 ? 33.906 18.562 19.391 1 28.33 36 HIS B O 1
ATOM 1729 N N . THR B 1 37 ? 35.375 18.438 17.875 1 29.05 37 THR B N 1
ATOM 1730 C CA . THR B 1 37 ? 34.312 18.078 16.938 1 29.05 37 THR B CA 1
ATOM 1731 C C . THR B 1 37 ? 33.75 16.688 17.266 1 29.05 37 THR B C 1
ATOM 1733 O O . THR B 1 37 ? 34.469 15.688 17.188 1 29.05 37 THR B O 1
ATOM 1736 N N . SER B 1 38 ? 33.156 16.562 18.391 1 29.47 38 SER B N 1
ATOM 1737 C CA . SER B 1 38 ? 32.375 15.344 18.484 1 2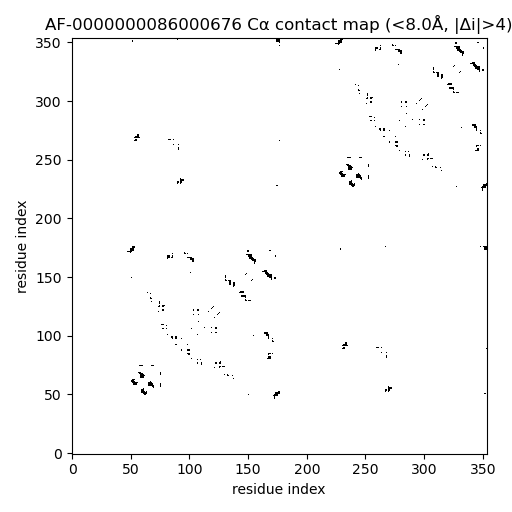9.47 38 SER B CA 1
ATOM 1738 C C . SER B 1 38 ? 31.922 14.852 17.109 1 29.47 38 SER B C 1
ATOM 1740 O O . SER B 1 38 ? 31.312 15.602 16.344 1 29.47 38 SER B O 1
ATOM 1742 N N . LEU B 1 39 ? 32.875 14.211 16.391 1 30.38 39 LEU B N 1
ATOM 1743 C CA . LEU B 1 39 ? 32.281 13.398 15.336 1 30.38 39 LEU B CA 1
ATOM 1744 C C . LEU B 1 39 ? 30.844 13.008 15.703 1 30.38 39 LEU B C 1
ATOM 1746 O O . LEU B 1 39 ? 30.641 12.164 16.578 1 30.38 39 LEU B O 1
ATOM 1750 N N . GLU B 1 40 ? 30.078 13.977 16.031 1 31.42 40 GLU B N 1
ATOM 1751 C CA . GLU B 1 40 ? 28.703 13.5 16.062 1 31.42 40 GLU B CA 1
ATOM 1752 C C . GLU B 1 40 ? 28.5 12.305 15.133 1 31.42 40 GLU B C 1
ATOM 1754 O O . GLU B 1 40 ? 28.766 12.391 13.93 1 31.42 40 GLU B O 1
ATOM 1759 N N . GLN B 1 41 ? 29.234 11.227 15.531 1 32.59 41 GLN B N 1
ATOM 1760 C CA . GLN B 1 41 ? 28.812 10 14.867 1 32.59 41 GLN B CA 1
ATOM 1761 C C . GLN B 1 41 ? 27.453 10.164 14.219 1 32.59 41 GLN B C 1
ATOM 1763 O O . GLN B 1 41 ? 26.469 10.5 14.891 1 32.59 41 GLN B O 1
ATOM 1768 N N . ILE B 1 42 ? 27.484 10.844 13.117 1 32.12 42 ILE B N 1
ATOM 1769 C CA . ILE B 1 42 ? 26.234 10.727 12.375 1 32.12 42 ILE B CA 1
ATOM 1770 C C . ILE B 1 42 ? 25.562 9.398 12.703 1 32.12 42 ILE B C 1
ATOM 1772 O O . ILE B 1 42 ? 26.109 8.328 12.414 1 32.12 42 ILE B O 1
ATOM 1776 N N . GLU B 1 43 ? 25.156 9.273 13.945 1 35.31 43 GLU B N 1
ATOM 1777 C CA . GLU B 1 43 ? 24.328 8.078 14.117 1 35.31 43 GLU B CA 1
ATOM 1778 C C . GLU B 1 43 ? 23.766 7.602 12.789 1 35.31 43 GLU B C 1
ATOM 1780 O O . GLU B 1 43 ? 23.344 8.414 11.961 1 35.31 43 GLU B O 1
ATOM 1785 N N . PRO B 1 44 ? 24.375 6.633 12.195 1 34.81 44 PRO B N 1
ATOM 1786 C CA . PRO B 1 44 ? 23.672 6.184 11 1 34.81 44 PRO B CA 1
ATOM 1787 C C . PRO B 1 44 ? 22.188 6.574 11 1 34.81 44 PRO B C 1
ATOM 1789 O O . PRO B 1 44 ? 21.578 6.68 12.062 1 34.81 44 PRO B O 1
ATOM 1792 N N . ALA B 1 45 ? 21.797 7.574 10.219 1 35.56 45 ALA B N 1
ATOM 1793 C CA . ALA B 1 45 ? 20.359 7.863 10.109 1 35.56 45 ALA B CA 1
ATOM 1794 C C . ALA B 1 45 ? 19.531 6.684 10.594 1 35.56 45 ALA B C 1
ATOM 1796 O O . ALA B 1 45 ? 19.672 5.566 10.102 1 35.56 45 ALA B O 1
ATOM 1797 N N . LYS B 1 46 ? 19.375 6.48 11.828 1 42.84 46 LYS B N 1
ATOM 1798 C CA . LYS B 1 46 ? 18.484 5.465 12.391 1 42.84 46 LYS B CA 1
ATOM 1799 C C . LYS B 1 46 ? 17.422 5.047 11.383 1 42.84 46 LYS B C 1
ATOM 1801 O O . LYS B 1 46 ? 16.75 5.895 10.789 1 42.84 46 LYS B O 1
ATOM 1806 N N . GLU B 1 47 ? 17.641 4.023 10.688 1 50.88 47 GLU B N 1
ATOM 1807 C CA . GLU B 1 47 ? 16.656 3.418 9.789 1 50.88 47 GLU B CA 1
ATOM 1808 C C . GLU B 1 47 ? 15.227 3.65 10.297 1 50.88 47 GLU B C 1
ATOM 1810 O O . GLU B 1 47 ? 14.891 3.256 11.414 1 50.88 47 GLU B O 1
ATOM 1815 N N . LYS B 1 48 ? 14.727 4.895 10.07 1 60.59 48 LYS B N 1
ATOM 1816 C CA . LYS B 1 48 ? 13.398 5.254 10.562 1 60.59 48 LYS B CA 1
ATOM 1817 C C . LYS B 1 48 ? 12.422 4.094 10.398 1 60.59 48 LYS B C 1
ATOM 1819 O O . LYS B 1 48 ? 12.492 3.35 9.414 1 60.59 48 LYS B O 1
ATOM 1824 N N . GLU B 1 49 ? 11.852 3.68 11.469 1 77.31 49 GLU B N 1
ATOM 1825 C CA . GLU B 1 49 ? 10.812 2.648 11.523 1 77.31 49 GLU B CA 1
ATOM 1826 C C . GLU B 1 49 ? 9.664 2.965 10.57 1 77.31 49 GLU B C 1
ATOM 1828 O O . GLU B 1 49 ? 9.289 4.129 10.406 1 77.31 49 GLU B O 1
ATOM 1833 N N . LEU B 1 50 ? 9.305 2.068 9.789 1 87.94 50 LEU B N 1
ATOM 1834 C CA . LEU B 1 50 ? 8.211 2.219 8.836 1 87.94 50 LEU B CA 1
ATOM 1835 C C . LEU B 1 50 ? 6.879 2.383 9.555 1 87.94 50 LEU B C 1
ATOM 1837 O O . LEU B 1 50 ? 6.652 1.771 10.602 1 87.94 50 LEU B O 1
ATOM 1841 N N . LEU B 1 51 ? 6.172 3.322 9.109 1 91.88 51 LEU B N 1
ATOM 1842 C CA . LEU B 1 51 ? 4.82 3.547 9.609 1 91.88 51 LEU B CA 1
ATOM 1843 C C . LEU B 1 51 ? 3.797 2.801 8.758 1 91.88 51 LEU B C 1
ATOM 1845 O O . LEU B 1 51 ? 3.744 2.982 7.543 1 91.88 51 LEU B O 1
ATOM 1849 N N . GLU B 1 52 ? 3.025 2.023 9.414 1 93.62 52 GLU B N 1
ATOM 1850 C CA . GLU B 1 52 ? 1.995 1.254 8.727 1 93.62 52 GLU B CA 1
ATOM 1851 C C . GLU B 1 52 ? 0.673 2.016 8.68 1 93.62 52 GLU B C 1
ATOM 1853 O O . GLU B 1 52 ? 0.029 2.211 9.719 1 93.62 52 GLU B O 1
ATOM 1858 N N . LEU B 1 53 ? 0.315 2.33 7.504 1 96.25 53 LEU B N 1
ATOM 1859 C CA . LEU B 1 53 ? -0.875 3.145 7.285 1 96.25 53 LEU B CA 1
ATOM 1860 C C . LEU B 1 53 ? -2.031 2.291 6.773 1 96.25 53 LEU B C 1
ATOM 1862 O O . LEU B 1 53 ? -1.841 1.438 5.902 1 96.25 53 LEU B O 1
ATOM 1866 N N . GLN B 1 54 ? -3.248 2.521 7.344 1 95.62 54 GLN B N 1
ATOM 1867 C CA . GLN B 1 54 ? -4.453 1.844 6.875 1 95.62 54 GLN B CA 1
ATOM 1868 C C . GLN B 1 54 ? -5.668 2.762 6.965 1 95.62 54 GLN B C 1
ATOM 1870 O O . GLN B 1 54 ? -5.82 3.51 7.934 1 95.62 54 GLN B O 1
ATOM 1875 N N . LEU B 1 55 ? -6.395 2.785 5.93 1 96.06 55 LEU B N 1
ATOM 1876 C CA . LEU B 1 55 ? -7.734 3.361 5.965 1 96.06 55 LEU B CA 1
ATOM 1877 C C . LEU B 1 55 ? -8.797 2.268 6.039 1 96.06 55 LEU B C 1
ATOM 1879 O O . LEU B 1 55 ? -8.883 1.428 5.141 1 96.06 55 LEU B O 1
ATOM 1883 N N . ILE B 1 56 ? -9.523 2.279 7.133 1 94.81 56 ILE B N 1
ATOM 1884 C CA . ILE B 1 56 ? -10.539 1.248 7.332 1 94.81 56 ILE B CA 1
ATOM 1885 C C . ILE B 1 56 ? -11.883 1.897 7.648 1 94.81 56 ILE B C 1
ATOM 1887 O O . ILE B 1 56 ? -12.031 2.568 8.672 1 94.81 56 ILE B O 1
ATOM 1891 N N . GLU B 1 57 ? -12.805 1.718 6.789 1 93 57 GLU B N 1
ATOM 1892 C CA . GLU B 1 57 ? -14.172 2.17 7 1 93 57 GLU B CA 1
ATOM 1893 C C . GLU B 1 57 ? -14.219 3.645 7.391 1 93 57 GLU B C 1
ATOM 1895 O O . GLU B 1 57 ? -14.898 4.02 8.352 1 93 57 GLU B O 1
ATOM 1900 N N . GLY B 1 58 ? -13.414 4.371 6.824 1 93.62 58 GLY B N 1
ATOM 1901 C CA . GLY B 1 58 ? -13.484 5.82 6.945 1 93.62 58 GLY B CA 1
ATOM 1902 C C . GLY B 1 58 ? -12.523 6.375 7.977 1 93.62 58 GLY B C 1
ATOM 1903 O O . GLY B 1 58 ? -12.43 7.594 8.156 1 93.62 58 GLY B O 1
ATOM 1904 N N . SER B 1 59 ? -11.773 5.473 8.609 1 96.06 59 SER B N 1
ATOM 1905 C CA . SER B 1 59 ? -10.852 5.934 9.648 1 96.06 59 SER B CA 1
ATOM 1906 C C . SER B 1 59 ? -9.406 5.684 9.258 1 96.06 59 SER B C 1
ATOM 1908 O O . SER B 1 59 ? -9.102 4.719 8.555 1 96.06 59 SER B O 1
ATOM 1910 N N . LEU B 1 60 ? -8.633 6.621 9.695 1 97 60 LEU B N 1
ATOM 1911 C CA . LEU B 1 60 ? -7.203 6.516 9.453 1 97 60 LEU B CA 1
ATOM 1912 C C . LEU B 1 60 ? -6.492 5.879 10.641 1 97 60 LEU B C 1
ATOM 1914 O O . LEU B 1 60 ? -6.613 6.359 11.773 1 97 60 LEU B O 1
ATOM 1918 N N . TYR B 1 61 ? -5.754 4.805 10.336 1 95.81 61 TYR B N 1
ATOM 1919 C CA . TYR B 1 61 ? -4.941 4.121 11.344 1 95.81 61 TYR B CA 1
ATOM 1920 C C . TYR B 1 61 ? -3.465 4.172 10.977 1 95.81 61 TYR B C 1
ATOM 1922 O O . TYR B 1 61 ? -3.102 4.02 9.805 1 95.81 61 TYR B O 1
ATOM 1930 N N . VAL B 1 62 ? -2.662 4.383 11.953 1 93.88 62 VAL B N 1
ATOM 1931 C CA . VAL B 1 62 ? -1.214 4.266 11.828 1 93.88 62 VAL B CA 1
ATOM 1932 C C . VAL B 1 62 ? -0.674 3.322 12.898 1 93.88 62 VAL B C 1
ATOM 1934 O O . VAL B 1 62 ? -0.895 3.541 14.094 1 93.88 62 VAL B O 1
ATOM 1937 N N . ASN B 1 63 ? -0.032 2.275 12.477 1 90.75 63 ASN B N 1
ATOM 1938 C CA . ASN B 1 63 ? 0.445 1.242 13.391 1 90.75 63 ASN B CA 1
ATOM 1939 C C . ASN B 1 63 ? -0.675 0.73 14.289 1 90.75 63 ASN B C 1
ATOM 1941 O O . ASN B 1 63 ? -0.498 0.617 15.508 1 90.75 63 ASN B O 1
ATOM 1945 N N . ASN B 1 64 ? -1.795 0.594 13.672 1 90.56 64 ASN B N 1
ATOM 1946 C CA . ASN B 1 64 ? -2.975 0.006 14.305 1 90.56 64 ASN B CA 1
ATOM 1947 C C . ASN B 1 64 ? -3.562 0.93 15.359 1 90.56 64 ASN B C 1
ATOM 1949 O O . ASN B 1 64 ? -4.336 0.49 16.219 1 90.56 64 ASN B O 1
ATOM 1953 N N . ILE B 1 65 ? -3.121 2.176 15.328 1 93.12 65 ILE B N 1
ATOM 1954 C CA . ILE B 1 65 ? -3.684 3.201 16.203 1 93.12 65 ILE B CA 1
ATOM 1955 C C . ILE B 1 65 ? -4.562 4.145 15.383 1 93.12 65 ILE B C 1
ATOM 1957 O O . ILE B 1 65 ? -4.129 4.684 14.367 1 93.12 65 ILE B O 1
ATOM 1961 N N . GLU B 1 66 ? -5.73 4.312 15.883 1 94.56 66 GLU B N 1
ATOM 1962 C CA . GLU B 1 66 ? -6.621 5.23 15.18 1 94.56 66 GLU B CA 1
ATOM 1963 C C . GLU B 1 66 ? -6.172 6.68 15.352 1 94.56 66 GLU B C 1
ATOM 1965 O O . GLU B 1 66 ? -6.062 7.168 16.484 1 94.56 66 GLU B O 1
ATOM 1970 N N . ILE B 1 67 ? -5.938 7.316 14.297 1 94 67 ILE B N 1
ATOM 1971 C CA . ILE B 1 67 ? -5.453 8.695 14.312 1 94 67 ILE B CA 1
ATOM 1972 C C . ILE B 1 67 ? -6.613 9.656 14.062 1 94 67 ILE B C 1
ATOM 1974 O O . ILE B 1 67 ? -6.758 10.656 14.766 1 94 67 ILE B O 1
ATOM 1978 N N . LEU B 1 68 ? -7.336 9.367 12.977 1 95.44 68 LEU B N 1
ATOM 1979 C CA . LEU B 1 68 ? -8.5 10.156 12.586 1 95.44 68 LEU B CA 1
ATOM 1980 C C . LEU B 1 68 ? -9.703 9.25 12.32 1 95.44 68 LEU B C 1
ATOM 1982 O O . LEU B 1 68 ? -9.555 8.164 11.758 1 95.44 68 LEU B O 1
ATOM 1986 N N . ASN B 1 69 ? -10.805 9.68 12.75 1 93.12 69 ASN B N 1
ATOM 1987 C CA . ASN B 1 69 ? -12.023 8.938 12.438 1 93.12 69 ASN B CA 1
ATOM 1988 C C . ASN B 1 69 ? -12.867 9.664 11.391 1 93.12 69 ASN B C 1
ATOM 1990 O O . ASN B 1 69 ? -12.523 10.766 10.969 1 93.12 69 ASN B O 1
ATOM 1994 N N . LYS B 1 70 ? -13.906 9.039 11.039 1 91.56 70 LYS B N 1
ATOM 1995 C CA . LYS B 1 70 ? -14.734 9.484 9.922 1 91.56 70 LYS B CA 1
ATOM 1996 C C . LYS B 1 70 ? -15.406 10.82 10.234 1 91.56 70 LYS B C 1
ATOM 1998 O O . LYS B 1 70 ? -15.891 11.508 9.328 1 91.56 70 LYS B O 1
ATOM 2003 N N . LYS B 1 71 ? -15.406 11.234 11.438 1 92.88 71 LYS B N 1
ATOM 2004 C CA . LYS B 1 71 ? -16.047 12.484 11.82 1 92.88 71 LYS B CA 1
ATOM 2005 C C . LYS B 1 71 ? -15.188 13.688 11.445 1 92.88 71 LYS B C 1
ATOM 2007 O O . LYS B 1 71 ? -15.672 14.82 11.398 1 92.88 71 LYS B O 1
ATOM 2012 N N . ALA B 1 72 ? -13.906 13.484 11.344 1 94.75 72 ALA B N 1
ATOM 2013 C CA . ALA B 1 72 ? -13.008 14.531 10.875 1 94.75 72 ALA B CA 1
ATOM 2014 C C . ALA B 1 72 ? -13.086 14.695 9.359 1 94.75 72 ALA B C 1
ATOM 2016 O O . ALA B 1 72 ? -12.094 14.492 8.656 1 94.75 72 ALA B O 1
ATOM 2017 N N . VAL B 1 73 ? -14.156 15.195 8.859 1 93.88 73 VAL B N 1
ATOM 2018 C CA . VAL B 1 73 ? -14.555 15.125 7.457 1 93.88 73 VAL B CA 1
ATOM 2019 C C . VAL B 1 73 ? -13.547 15.883 6.598 1 93.88 73 VAL B C 1
ATOM 2021 O O . VAL B 1 73 ? -13.031 15.344 5.613 1 93.88 73 VAL B O 1
ATOM 2024 N N . ALA B 1 74 ? -13.227 17.141 6.977 1 93.25 74 ALA B N 1
ATOM 2025 C CA . ALA B 1 74 ? -12.32 17.953 6.18 1 93.25 74 ALA B CA 1
ATOM 2026 C C . ALA B 1 74 ? -10.938 17.312 6.09 1 93.25 74 ALA B C 1
ATOM 2028 O O . ALA B 1 74 ? -10.336 17.281 5.016 1 93.25 74 ALA B O 1
ATOM 2029 N N . CYS B 1 75 ? -10.516 16.781 7.164 1 96 75 CYS B N 1
ATOM 2030 C CA . CYS B 1 75 ? -9.203 16.141 7.211 1 96 75 CYS B CA 1
ATOM 2031 C C . CYS B 1 75 ? -9.18 14.883 6.363 1 96 75 CYS B C 1
ATOM 2033 O O . CYS B 1 75 ? -8.258 14.68 5.574 1 96 75 CYS B O 1
ATOM 2035 N N . MET B 1 76 ? -10.203 14.102 6.465 1 96.62 76 MET B N 1
ATOM 2036 C CA . MET B 1 76 ? -10.25 12.828 5.754 1 96.62 76 MET B CA 1
ATOM 2037 C C . MET B 1 76 ? -10.359 13.047 4.246 1 96.62 76 MET B C 1
ATOM 2039 O O . MET B 1 76 ? -9.797 12.281 3.463 1 96.62 76 MET B O 1
ATOM 2043 N N . LYS B 1 77 ? -11.016 14.125 3.834 1 95.69 77 LYS B N 1
ATOM 2044 C CA . LYS B 1 77 ? -11.133 14.422 2.408 1 95.69 77 LYS B CA 1
ATOM 2045 C C . LYS B 1 77 ? -9.766 14.727 1.795 1 95.69 77 LYS B C 1
ATOM 2047 O O . LYS B 1 77 ? -9.422 14.18 0.746 1 95.69 77 LYS B O 1
ATOM 2052 N N . VAL B 1 78 ? -9.062 15.523 2.467 1 96.44 78 VAL B N 1
ATOM 2053 C CA . VAL B 1 78 ? -7.742 15.898 1.975 1 96.44 78 VAL B CA 1
ATOM 2054 C C . VAL B 1 78 ? -6.809 14.695 2.029 1 96.44 78 VAL B C 1
ATOM 2056 O O . VAL B 1 78 ? -6.059 14.438 1.084 1 96.44 78 VAL B O 1
ATOM 2059 N N . PHE B 1 79 ? -6.906 13.938 3.096 1 97.31 79 PHE B N 1
ATOM 2060 C CA . PHE B 1 79 ? -6.035 12.781 3.26 1 97.31 79 PHE B CA 1
ATOM 2061 C C . PHE B 1 79 ? -6.285 11.758 2.16 1 97.31 79 PHE B C 1
ATOM 2063 O O . PHE B 1 79 ? -5.344 11.172 1.625 1 97.31 79 PHE B O 1
ATOM 2070 N N . ARG B 1 80 ? -7.492 11.539 1.818 1 97.38 80 ARG B N 1
ATOM 2071 C CA . ARG B 1 80 ? -7.852 10.547 0.806 1 97.38 80 ARG B CA 1
ATOM 2072 C C . ARG B 1 80 ? -7.254 10.914 -0.55 1 97.38 80 ARG B C 1
ATOM 2074 O O . ARG B 1 80 ? -6.844 10.039 -1.311 1 97.38 80 ARG B O 1
ATOM 2081 N N . ILE B 1 81 ? -7.211 12.125 -0.814 1 97.69 81 ILE B N 1
ATOM 2082 C CA . ILE B 1 81 ? -6.629 12.578 -2.074 1 97.69 81 ILE B CA 1
ATOM 2083 C C . ILE B 1 81 ? -5.145 12.211 -2.111 1 97.69 81 ILE B C 1
ATOM 2085 O O . ILE B 1 81 ? -4.656 11.68 -3.109 1 97.69 81 ILE B O 1
ATOM 2089 N N . LEU B 1 82 ? -4.461 12.492 -1.03 1 97.81 82 LEU B N 1
ATOM 2090 C CA . LEU B 1 82 ? -3.045 12.148 -0.954 1 97.81 82 LEU B CA 1
ATOM 2091 C C . LEU B 1 82 ? -2.848 10.641 -0.99 1 97.81 82 LEU B C 1
ATOM 2093 O O . LEU B 1 82 ? -1.92 10.141 -1.636 1 97.81 82 LEU B O 1
ATOM 2097 N N . PHE B 1 83 ? -3.717 9.945 -0.341 1 98.06 83 PHE B N 1
ATOM 2098 C CA . PHE B 1 83 ? -3.648 8.492 -0.263 1 98.06 83 PHE B CA 1
ATOM 2099 C C . PHE B 1 83 ? -3.85 7.863 -1.638 1 98.06 83 PHE B C 1
ATOM 2101 O O . PHE B 1 83 ? -3.096 6.973 -2.037 1 98.06 83 PHE B O 1
ATOM 2108 N N . GLU B 1 84 ? -4.793 8.336 -2.338 1 97.81 84 GLU B N 1
ATOM 2109 C CA . GLU B 1 84 ? -5.07 7.828 -3.676 1 97.81 84 GLU B CA 1
ATOM 2110 C C . GLU B 1 84 ? -3.893 8.07 -4.617 1 97.81 84 GLU B C 1
ATOM 2112 O O . GLU B 1 84 ? -3.557 7.215 -5.438 1 97.81 84 GLU B O 1
ATOM 2117 N N . GLN B 1 85 ? -3.342 9.211 -4.496 1 97.94 85 GLN B N 1
ATOM 2118 C CA . GLN B 1 85 ? -2.168 9.492 -5.312 1 97.94 85 GLN B CA 1
ATOM 2119 C C . GLN B 1 85 ? -1.021 8.539 -4.973 1 97.94 85 GLN B C 1
ATOM 2121 O O . GLN B 1 85 ? -0.31 8.078 -5.867 1 97.94 85 GLN B O 1
ATOM 2126 N N . PHE B 1 86 ? -0.844 8.289 -3.699 1 98.12 86 PHE B N 1
ATOM 2127 C CA . PHE B 1 86 ? 0.181 7.348 -3.262 1 98.12 86 PHE B CA 1
ATOM 2128 C C . PHE B 1 86 ? -0.04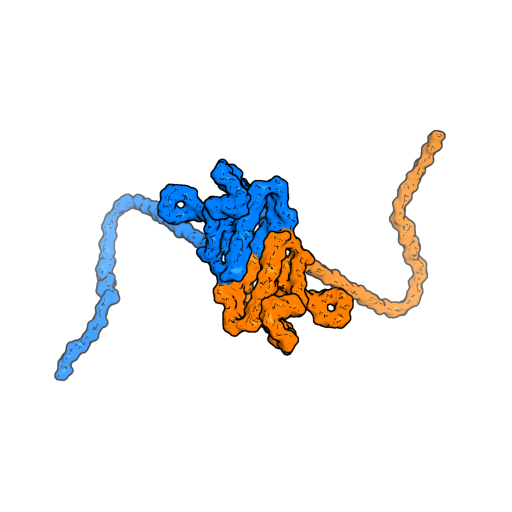 5.977 -3.887 1 98.12 86 PHE B C 1
ATOM 2130 O O . PHE B 1 86 ? 0.894 5.371 -4.418 1 98.12 86 PHE B O 1
ATOM 2137 N N . LEU B 1 87 ? -1.26 5.492 -3.812 1 98 87 LEU B N 1
ATOM 2138 C CA . LEU B 1 87 ? -1.592 4.191 -4.383 1 98 87 LEU B CA 1
ATOM 2139 C C . LEU B 1 87 ? -1.383 4.195 -5.895 1 98 87 LEU B C 1
ATOM 2141 O O . LEU B 1 87 ? -0.92 3.203 -6.461 1 98 87 LEU B O 1
ATOM 2145 N N . HIS B 1 88 ? -1.724 5.289 -6.488 1 97.75 88 HIS B N 1
ATOM 2146 C CA . HIS B 1 88 ? -1.512 5.43 -7.922 1 97.75 88 HIS B CA 1
ATOM 2147 C C . HIS B 1 88 ? -0.033 5.312 -8.273 1 97.75 88 HIS B C 1
ATOM 2149 O O . HIS B 1 88 ? 0.329 4.641 -9.242 1 97.75 88 HIS B O 1
ATOM 2155 N N . ASP B 1 89 ? 0.747 5.965 -7.516 1 97.5 89 ASP B N 1
ATOM 2156 C CA . ASP B 1 89 ? 2.186 5.938 -7.766 1 97.5 89 ASP B CA 1
ATOM 2157 C C . ASP B 1 89 ? 2.756 4.539 -7.555 1 97.5 89 ASP B C 1
ATOM 2159 O O . ASP B 1 89 ? 3.666 4.121 -8.273 1 97.5 89 ASP B O 1
ATOM 2163 N N . CYS B 1 90 ? 2.264 3.791 -6.566 1 96.5 90 CYS B N 1
ATOM 2164 C CA . CYS B 1 90 ? 2.654 2.4 -6.371 1 96.5 90 CYS B CA 1
ATOM 2165 C C . CYS B 1 90 ? 2.264 1.547 -7.57 1 96.5 90 CYS B C 1
ATOM 2167 O O . CYS B 1 90 ? 3.043 0.702 -8.016 1 96.5 90 CYS B O 1
ATOM 2169 N N . LYS B 1 91 ? 1.052 1.788 -8.039 1 96.31 91 LYS B N 1
ATOM 2170 C CA . LYS B 1 91 ? 0.553 1.043 -9.188 1 96.31 91 LYS B CA 1
ATOM 2171 C C . LYS B 1 91 ? 1.43 1.276 -10.422 1 96.31 91 LYS B C 1
ATOM 2173 O O . LYS B 1 91 ? 1.672 0.354 -11.203 1 96.31 91 LYS B O 1
ATOM 2178 N N . LYS B 1 92 ? 1.925 2.506 -10.469 1 96.81 92 LYS B N 1
ATOM 2179 C CA . LYS B 1 92 ? 2.783 2.867 -11.594 1 96.81 92 LYS B CA 1
ATOM 2180 C C . LYS B 1 92 ? 4.219 2.404 -11.359 1 96.81 92 LYS B C 1
ATOM 2182 O O . LYS B 1 92 ? 5.094 2.627 -12.203 1 96.81 92 LYS B O 1
ATOM 2187 N N . GLU B 1 93 ? 4.449 1.775 -10.219 1 96.62 93 GLU B N 1
ATOM 2188 C CA . GLU B 1 93 ? 5.738 1.184 -9.867 1 96.62 93 GLU B CA 1
ATOM 2189 C C . GLU B 1 93 ? 6.828 2.246 -9.789 1 96.62 93 GLU B C 1
ATOM 2191 O O . GLU B 1 93 ? 7.965 2.01 -10.203 1 96.62 93 GLU B O 1
ATOM 2196 N N . LEU B 1 94 ? 6.457 3.443 -9.281 1 96.44 94 LEU B N 1
ATOM 2197 C CA . LEU B 1 94 ? 7.43 4.516 -9.109 1 96.44 94 LEU B CA 1
ATOM 2198 C C . LEU B 1 94 ? 8.281 4.285 -7.863 1 96.44 94 LEU B C 1
ATOM 2200 O O . LEU B 1 94 ? 7.762 3.906 -6.812 1 96.44 94 LEU B O 1
ATOM 2204 N N . PRO B 1 95 ? 9.57 4.492 -8.008 1 94.94 95 PRO B N 1
ATOM 2205 C CA . PRO B 1 95 ? 10.375 4.492 -6.789 1 94.94 95 PRO B CA 1
ATOM 2206 C C . PRO B 1 95 ? 10.039 5.652 -5.855 1 94.94 95 PRO B C 1
ATOM 2208 O O . PRO B 1 95 ? 9.445 6.641 -6.289 1 94.94 95 PRO B O 1
ATOM 2211 N N . PRO B 1 96 ? 10.344 5.543 -4.641 1 93.44 96 PRO B N 1
ATOM 2212 C CA . PRO B 1 96 ? 9.953 6.539 -3.639 1 93.44 96 PRO B CA 1
ATOM 2213 C C . PRO B 1 96 ? 10.328 7.965 -4.047 1 93.44 96 PRO B C 1
ATOM 2215 O O . PRO B 1 96 ? 9.547 8.898 -3.83 1 93.44 96 PRO B O 1
ATOM 2218 N N . GLU B 1 97 ? 11.414 8.133 -4.605 1 93.31 97 GLU B N 1
ATOM 2219 C CA . GLU B 1 97 ? 11.914 9.461 -4.938 1 93.31 97 GLU B CA 1
ATOM 2220 C C . GLU B 1 97 ? 11.078 10.109 -6.035 1 93.31 97 GLU B C 1
ATOM 2222 O O . GLU B 1 97 ? 11.109 11.336 -6.211 1 93.31 97 GLU B O 1
ATOM 2227 N N . LYS B 1 98 ? 10.328 9.289 -6.746 1 95.5 98 LYS B N 1
ATOM 2228 C CA . LYS B 1 98 ? 9.586 9.797 -7.895 1 95.5 98 LYS B CA 1
ATOM 2229 C C . LYS B 1 98 ? 8.094 9.898 -7.59 1 95.5 98 LYS B C 1
ATOM 2231 O O . LYS B 1 98 ? 7.297 10.219 -8.469 1 95.5 98 LYS B O 1
ATOM 2236 N N . HIS B 1 99 ? 7.715 9.586 -6.383 1 96.56 99 HIS B N 1
ATOM 2237 C CA . HIS B 1 99 ? 6.312 9.75 -6.023 1 96.56 99 HIS B CA 1
ATOM 2238 C C . HIS B 1 99 ? 5.863 11.195 -6.203 1 96.56 99 HIS B C 1
ATOM 2240 O O . HIS B 1 99 ? 6.617 12.133 -5.91 1 96.56 99 HIS B O 1
ATOM 2246 N N . THR B 1 100 ? 4.684 11.375 -6.551 1 95.88 100 THR B N 1
ATOM 2247 C CA . THR B 1 100 ? 4.152 12.656 -7.004 1 95.88 100 THR B CA 1
ATOM 2248 C C . THR B 1 100 ? 3.842 13.562 -5.812 1 95.88 100 THR B C 1
ATOM 2250 O O . THR B 1 100 ? 3.275 13.117 -4.816 1 95.88 100 THR B O 1
ATOM 2253 N N . LEU B 1 101 ? 4.273 14.758 -5.926 1 94.88 101 LEU B N 1
ATOM 2254 C CA . LEU B 1 101 ? 3.869 15.828 -5.02 1 94.88 101 LEU B CA 1
ATOM 2255 C C . LEU B 1 101 ? 2.652 16.562 -5.566 1 94.88 101 LEU B C 1
ATOM 2257 O O . LEU B 1 101 ? 2.633 16.953 -6.734 1 94.88 101 LEU B O 1
ATOM 2261 N N . LEU B 1 102 ? 1.688 16.734 -4.727 1 95.06 102 LEU B N 1
ATOM 2262 C CA . LEU B 1 102 ? 0.509 17.484 -5.148 1 95.06 102 LEU B CA 1
ATOM 2263 C C . LEU B 1 102 ? 0.574 18.922 -4.648 1 95.06 102 LEU B C 1
ATOM 2265 O O . LEU B 1 102 ? 0.81 19.156 -3.463 1 95.06 102 LEU B O 1
ATOM 2269 N N . SER B 1 103 ? 0.337 19.797 -5.527 1 92.06 103 SER B N 1
ATOM 2270 C CA . SER B 1 103 ? 0.245 21.203 -5.141 1 92.06 103 SER B CA 1
ATOM 2271 C C . SER B 1 103 ? -1.123 21.516 -4.551 1 92.06 103 SER B C 1
ATOM 2273 O O . SER B 1 103 ? -2.055 20.719 -4.656 1 92.06 103 SER B O 1
ATOM 2275 N N . ILE B 1 104 ? -1.186 22.656 -3.965 1 90 104 ILE B N 1
ATOM 2276 C CA . ILE B 1 104 ? -2.453 23.109 -3.406 1 90 104 ILE B CA 1
ATOM 2277 C C . ILE B 1 104 ? -3.502 23.203 -4.512 1 90 104 ILE B C 1
ATOM 2279 O O . ILE B 1 104 ? -4.652 22.812 -4.32 1 90 104 ILE B O 1
ATOM 2283 N N . THR B 1 105 ? -3.051 23.688 -5.676 1 89.62 105 THR B N 1
ATOM 2284 C CA . THR B 1 105 ? -3.959 23.844 -6.809 1 89.62 105 THR B CA 1
ATOM 2285 C C . THR B 1 105 ? -4.492 22.484 -7.254 1 89.62 105 THR B C 1
ATOM 2287 O O . THR B 1 105 ? -5.676 22.344 -7.574 1 89.62 105 THR B O 1
ATOM 2290 N N . GLN B 1 106 ? -3.697 21.516 -7.277 1 92.69 106 GLN B N 1
ATOM 2291 C CA . GLN B 1 106 ? -4.105 20.156 -7.668 1 92.69 106 GLN B CA 1
ATOM 2292 C C . GLN B 1 106 ? -5.078 19.562 -6.652 1 92.69 106 GLN B C 1
ATOM 2294 O O . GLN B 1 106 ? -6.062 18.922 -7.027 1 92.69 106 GLN B O 1
ATOM 2299 N N . ILE B 1 107 ? -4.762 19.766 -5.402 1 94.44 107 ILE B N 1
ATOM 2300 C CA . ILE B 1 107 ? -5.645 19.281 -4.352 1 94.44 107 ILE B CA 1
ATOM 2301 C C . ILE B 1 107 ? -6.996 19.984 -4.445 1 94.44 107 ILE B C 1
ATOM 2303 O O . ILE B 1 107 ? -8.047 19.344 -4.285 1 94.44 107 ILE B O 1
ATOM 2307 N N . GLU B 1 108 ? -6.996 21.25 -4.699 1 92.69 108 GLU B N 1
ATOM 2308 C CA . GLU B 1 108 ? -8.219 22.016 -4.875 1 92.69 108 GLU B CA 1
ATOM 2309 C C . GLU B 1 108 ? -9.086 21.438 -5.988 1 92.69 108 GLU B C 1
ATOM 2311 O O . GLU B 1 108 ? -10.312 21.359 -5.855 1 92.69 108 GLU B O 1
ATOM 2316 N N . LYS B 1 109 ? -8.438 21.125 -7.039 1 92.56 109 LYS B N 1
ATOM 2317 C CA . LYS B 1 109 ? -9.148 20.547 -8.18 1 92.56 109 LYS B CA 1
ATOM 2318 C C . LYS B 1 109 ? -9.812 19.234 -7.809 1 92.56 109 LYS B C 1
ATOM 2320 O O . LYS B 1 109 ? -10.961 18.984 -8.18 1 92.56 109 LYS B O 1
ATOM 2325 N N . HIS B 1 110 ? -9.078 18.453 -7.047 1 94 110 HIS B N 1
ATOM 2326 C CA . HIS B 1 110 ? -9.617 17.156 -6.625 1 94 110 HIS B CA 1
ATOM 2327 C C . HIS B 1 110 ? -10.781 17.328 -5.656 1 94 110 HIS B C 1
ATOM 2329 O O . HIS B 1 110 ? -11.719 16.531 -5.648 1 94 110 HIS B O 1
ATOM 2335 N N . LEU B 1 111 ? -10.711 18.359 -4.828 1 93.5 111 LEU B N 1
ATOM 2336 C CA . LEU B 1 111 ? -11.758 18.641 -3.852 1 93.5 111 LEU B CA 1
ATOM 2337 C C . LEU B 1 111 ? -12.961 19.297 -4.512 1 93.5 111 LEU B C 1
ATOM 2339 O O . LEU B 1 111 ? -14.031 19.375 -3.916 1 93.5 111 LEU B O 1
ATOM 2343 N N . ASN B 1 112 ? -12.82 19.641 -5.746 1 89.88 112 ASN B N 1
ATOM 2344 C CA . ASN B 1 112 ? -13.852 20.391 -6.465 1 89.88 112 ASN B CA 1
ATOM 2345 C C . ASN B 1 112 ? -14.32 21.609 -5.672 1 89.88 112 ASN B C 1
ATOM 2347 O O . ASN B 1 112 ? -15.523 21.812 -5.508 1 89.88 112 ASN B O 1
ATOM 2351 N N . LEU B 1 113 ? -13.391 22.312 -5.137 1 85.5 113 LEU B N 1
ATOM 2352 C CA . LEU B 1 113 ? -13.727 23.484 -4.348 1 85.5 113 LEU B CA 1
ATOM 2353 C C . LEU B 1 113 ? -14.117 24.656 -5.25 1 85.5 113 LEU B C 1
ATOM 2355 O O . LEU B 1 113 ? -13.633 24.75 -6.383 1 85.5 113 LEU B O 1
ATOM 2359 N N . ASP B 1 114 ? -15.047 25.344 -4.652 1 80.69 114 ASP B N 1
ATOM 2360 C CA . ASP B 1 114 ? -15.414 26.578 -5.363 1 80.69 114 ASP B CA 1
ATOM 2361 C C . ASP B 1 114 ? -14.219 27.5 -5.512 1 80.69 114 ASP B C 1
ATOM 2363 O O . ASP B 1 114 ? -13.32 27.5 -4.672 1 80.69 114 ASP B O 1
ATOM 2367 N N . GLN B 1 115 ? -14.242 28.219 -6.562 1 76.5 115 GLN B N 1
ATOM 2368 C CA . GLN B 1 115 ? -13.156 29.141 -6.863 1 76.5 115 GLN B CA 1
ATOM 2369 C C . GLN B 1 115 ? -12.945 30.141 -5.723 1 76.5 115 GLN B C 1
ATOM 2371 O O . GLN B 1 115 ? -11.82 30.594 -5.496 1 76.5 115 GLN B O 1
ATOM 2376 N N . GLU B 1 116 ? -14 30.297 -4.984 1 79.69 116 GLU B N 1
ATOM 2377 C CA . GLU B 1 116 ? -13.906 31.297 -3.924 1 79.69 116 GLU B CA 1
ATOM 2378 C C . GLU B 1 116 ? -13.484 30.656 -2.604 1 79.69 116 GLU B C 1
ATOM 2380 O O . GLU B 1 116 ? -13.234 31.359 -1.623 1 79.69 116 GLU B O 1
ATOM 2385 N N . ALA B 1 117 ? -13.266 29.438 -2.701 1 82.06 117 ALA B N 1
ATOM 2386 C CA . ALA B 1 117 ? -12.906 28.75 -1.464 1 82.06 117 ALA B CA 1
ATOM 2387 C C . ALA B 1 117 ? -11.477 29.062 -1.051 1 82.06 117 ALA B C 1
ATOM 2389 O O . ALA B 1 117 ? -10.586 29.172 -1.9 1 82.06 117 ALA B O 1
ATOM 2390 N N . ASP B 1 118 ? -11.188 29.266 0.197 1 87.56 118 ASP B N 1
ATOM 2391 C CA . ASP B 1 118 ? -9.883 29.578 0.756 1 87.56 118 ASP B CA 1
ATOM 2392 C C . ASP B 1 118 ? -9.07 28.312 1.011 1 87.56 118 ASP B C 1
ATOM 2394 O O . ASP B 1 118 ? -9.422 27.5 1.873 1 87.56 118 ASP B O 1
ATOM 2398 N N . PRO B 1 119 ? -8.016 28.188 0.244 1 86.12 119 PRO B N 1
ATOM 2399 C CA . PRO B 1 119 ? -7.188 27 0.429 1 86.12 119 PRO B CA 1
ATOM 2400 C C . PRO B 1 119 ? -6.676 26.859 1.86 1 86.12 119 PRO B C 1
ATOM 2402 O O . PRO B 1 119 ? -6.398 25.734 2.311 1 86.12 119 PRO B O 1
ATOM 2405 N N . GLU B 1 120 ? -6.477 27.922 2.527 1 85.31 120 GLU B N 1
ATOM 2406 C CA . GLU B 1 120 ? -6.02 27.875 3.914 1 85.31 120 GLU B CA 1
ATOM 2407 C C . GLU B 1 120 ? -6.973 27.047 4.777 1 85.31 120 GLU B C 1
ATOM 2409 O O . GLU B 1 120 ? -6.543 26.172 5.535 1 85.31 120 GLU B O 1
ATOM 2414 N N . HIS B 1 121 ? -8.203 27.234 4.621 1 89 121 HIS B N 1
ATOM 2415 C CA . HIS B 1 121 ? -9.211 26.594 5.465 1 89 121 HIS B CA 1
ATOM 2416 C C . HIS B 1 121 ? -9.492 25.172 5.004 1 89 121 HIS B C 1
ATOM 2418 O O . HIS B 1 121 ? -9.773 24.297 5.828 1 89 121 HIS B O 1
ATOM 2424 N N . HIS B 1 122 ? -9.391 24.969 3.752 1 91.12 122 HIS B N 1
ATOM 2425 C CA . HIS B 1 122 ? -9.891 23.703 3.225 1 91.12 122 HIS B CA 1
ATOM 2426 C C . HIS B 1 122 ? -8.75 22.703 3.008 1 91.12 122 HIS B C 1
ATOM 2428 O O . HIS B 1 122 ? -8.984 21.5 2.861 1 91.12 122 HIS B O 1
ATOM 2434 N N . ILE B 1 123 ? -7.605 23.188 2.967 1 92.69 123 ILE B N 1
ATOM 2435 C CA . ILE B 1 123 ? -6.508 22.281 2.633 1 92.69 123 ILE B CA 1
ATOM 2436 C C . ILE B 1 123 ? -5.398 22.406 3.676 1 92.69 123 ILE B C 1
ATOM 2438 O O . ILE B 1 123 ? -5.078 21.438 4.367 1 92.69 123 ILE B O 1
ATOM 2442 N N . ARG B 1 124 ? -4.871 23.609 3.883 1 91.12 124 ARG B N 1
ATOM 2443 C CA . ARG B 1 124 ? -3.693 23.781 4.727 1 91.12 124 ARG B CA 1
ATOM 2444 C C . ARG B 1 124 ? -4.016 23.484 6.188 1 91.12 124 ARG B C 1
ATOM 2446 O O . ARG B 1 124 ? -3.246 22.812 6.871 1 91.12 124 ARG B O 1
ATOM 2453 N N . LYS B 1 125 ? -5.039 23.984 6.645 1 93.25 125 LYS B N 1
ATOM 2454 C CA . LYS B 1 125 ? -5.414 23.75 8.039 1 93.25 125 LYS B CA 1
ATOM 2455 C C . LYS B 1 125 ? -5.664 22.266 8.289 1 93.25 125 LYS B C 1
ATOM 2457 O O . LYS B 1 125 ? -5.121 21.688 9.234 1 93.25 125 LYS B O 1
ATOM 2462 N N . PRO B 1 126 ? -6.492 21.672 7.441 1 95.06 126 PRO B N 1
ATOM 2463 C CA . PRO B 1 126 ? -6.664 20.219 7.605 1 95.06 126 PRO B CA 1
ATOM 2464 C C . PRO B 1 126 ? -5.34 19.469 7.574 1 95.06 126 PRO B C 1
ATOM 2466 O O . PRO B 1 126 ? -5.109 18.578 8.406 1 95.06 126 PRO B O 1
ATOM 2469 N N . LEU B 1 127 ? -4.5 19.812 6.68 1 94.5 127 LEU B N 1
ATOM 2470 C CA . LEU B 1 127 ? -3.207 19.141 6.57 1 94.5 127 LEU B CA 1
ATOM 2471 C C . LEU B 1 127 ? -2.398 19.328 7.852 1 94.5 127 LEU B C 1
ATOM 2473 O O . LEU B 1 127 ? -1.828 18.359 8.367 1 94.5 127 LEU B O 1
ATOM 2477 N N . ASN B 1 128 ? -2.34 20.453 8.336 1 92.19 128 ASN B N 1
ATOM 2478 C CA . ASN B 1 128 ? -1.636 20.734 9.586 1 92.19 128 ASN B CA 1
ATOM 2479 C C . ASN B 1 128 ? -2.24 19.969 10.758 1 92.19 128 ASN B C 1
ATOM 2481 O O . ASN B 1 128 ? -1.513 19.469 11.609 1 92.19 128 ASN B O 1
ATOM 2485 N N . THR B 1 129 ? -3.508 19.953 10.727 1 93.81 129 THR B N 1
ATOM 2486 C CA . THR B 1 129 ? -4.207 19.234 11.781 1 93.81 129 THR B CA 1
ATOM 2487 C C . THR B 1 129 ? -3.844 17.75 11.742 1 93.81 129 THR B C 1
ATOM 2489 O O . THR B 1 129 ? -3.584 17.141 12.789 1 93.81 129 THR B O 1
ATOM 2492 N N . ILE B 1 130 ? -3.859 17.188 10.555 1 94.88 130 ILE B N 1
ATOM 2493 C CA . ILE B 1 130 ? -3.518 15.781 10.398 1 94.88 130 ILE B CA 1
ATOM 2494 C C . ILE B 1 130 ? -2.105 15.531 10.93 1 94.88 130 ILE B C 1
ATOM 2496 O O . ILE B 1 130 ? -1.89 14.617 11.734 1 94.88 130 ILE B O 1
ATOM 2500 N N . GLN B 1 131 ? -1.203 16.281 10.516 1 93.38 131 GLN B N 1
ATOM 2501 C CA . GLN B 1 131 ? 0.195 16.109 10.891 1 93.38 131 GLN B CA 1
ATOM 2502 C C . GLN B 1 131 ? 0.38 16.25 12.398 1 93.38 131 GLN B C 1
ATOM 2504 O O . GLN B 1 131 ? 1.084 15.453 13.023 1 93.38 131 GLN B O 1
ATOM 2509 N N . ARG B 1 132 ? -0.247 17.188 12.969 1 91.56 132 ARG B N 1
ATOM 2510 C CA . ARG B 1 132 ? -0.168 17.406 14.406 1 91.56 132 ARG B CA 1
ATOM 2511 C C . ARG B 1 132 ? -0.784 16.234 15.172 1 91.56 132 ARG B C 1
ATOM 2513 O O . ARG B 1 132 ? -0.224 15.781 16.172 1 91.56 132 ARG B O 1
ATOM 2520 N N . THR B 1 133 ? -1.964 15.844 14.727 1 92.75 133 THR B N 1
ATOM 2521 C CA . THR B 1 133 ? -2.668 14.758 15.406 1 92.75 133 THR B CA 1
ATOM 2522 C C . THR B 1 133 ? -1.848 13.477 15.359 1 92.75 133 THR B C 1
ATOM 2524 O O . THR B 1 133 ? -1.778 12.742 16.359 1 92.75 133 THR B O 1
ATOM 2527 N N . ILE B 1 134 ? -1.252 13.203 14.219 1 90.81 134 ILE B N 1
ATOM 2528 C CA . ILE B 1 134 ? -0.421 12.016 14.07 1 90.81 134 ILE B CA 1
ATOM 2529 C C . ILE B 1 134 ? 0.742 12.07 15.062 1 90.81 134 ILE B C 1
ATOM 2531 O O . ILE B 1 134 ? 0.981 11.117 15.805 1 90.81 134 ILE B O 1
ATOM 2535 N N . LYS B 1 135 ? 1.41 13.164 15.07 1 88.75 135 LYS B N 1
ATOM 2536 C CA . LYS B 1 135 ? 2.57 13.336 15.945 1 88.75 135 LYS B CA 1
ATOM 2537 C C . LYS B 1 135 ? 2.188 13.164 17.406 1 88.75 135 LYS B C 1
ATOM 2539 O O . LYS B 1 135 ? 2.82 12.398 18.141 1 88.75 135 LYS B O 1
ATOM 2544 N N . THR B 1 136 ? 1.168 13.805 17.797 1 90.56 136 THR B N 1
ATOM 2545 C CA . THR B 1 136 ? 0.769 13.812 19.203 1 90.56 136 THR B CA 1
ATOM 2546 C C . THR B 1 136 ? 0.239 12.445 19.609 1 90.56 136 THR B C 1
ATOM 2548 O O . THR B 1 136 ? 0.573 11.953 20.688 1 90.56 136 THR B O 1
ATOM 2551 N N . THR B 1 137 ? -0.537 11.852 18.75 1 90.81 137 THR B N 1
ATOM 2552 C CA . THR B 1 137 ? -1.156 10.57 19.094 1 90.81 137 THR B CA 1
ATOM 2553 C C . THR B 1 137 ? -0.109 9.461 19.172 1 90.81 137 THR B C 1
ATOM 2555 O O . THR B 1 137 ? -0.111 8.656 20.094 1 90.81 137 THR B O 1
ATOM 2558 N N . LEU B 1 138 ? 0.693 9.445 18.172 1 88.19 138 LEU B N 1
ATOM 2559 C CA . LEU B 1 138 ? 1.7 8.391 18.141 1 88.19 138 LEU B CA 1
ATOM 2560 C C . LEU B 1 138 ? 2.717 8.586 19.266 1 88.19 138 LEU B C 1
ATOM 2562 O O . LEU B 1 138 ? 3.203 7.609 19.844 1 88.19 138 LEU B O 1
ATOM 2566 N N . ALA B 1 139 ? 3.068 9.773 19.562 1 85.88 139 ALA B N 1
ATOM 2567 C CA . ALA B 1 139 ? 3.941 10.055 20.703 1 85.88 139 ALA B CA 1
ATOM 2568 C C . ALA B 1 139 ? 3.305 9.586 22 1 85.88 139 ALA B C 1
ATOM 2570 O O . ALA B 1 139 ? 3.963 8.953 22.828 1 85.88 139 ALA B O 1
ATOM 2571 N N . LYS B 1 140 ? 2.148 9.883 22.141 1 86.94 140 LYS B N 1
ATOM 2572 C CA . LYS B 1 140 ? 1.429 9.57 23.375 1 86.94 140 LYS B CA 1
ATOM 2573 C C . LYS B 1 140 ? 1.222 8.062 23.516 1 86.94 140 LYS B C 1
ATOM 2575 O O . LYS B 1 140 ? 1.417 7.508 24.609 1 86.94 140 LYS B O 1
ATOM 2580 N N . LYS B 1 141 ? 0.904 7.453 22.469 1 86.12 141 LYS B N 1
ATOM 2581 C CA . LYS B 1 141 ? 0.476 6.059 22.562 1 86.12 141 LYS B CA 1
ATOM 2582 C C . LYS B 1 141 ? 1.662 5.109 22.422 1 86.12 141 LYS B C 1
ATOM 2584 O O . LYS B 1 141 ? 1.67 4.023 23 1 86.12 141 LYS B O 1
ATOM 2589 N N . LEU B 1 142 ? 2.541 5.434 21.562 1 80.38 142 LEU B N 1
ATOM 2590 C CA . LEU B 1 142 ? 3.623 4.5 21.266 1 80.38 142 LEU B CA 1
ATOM 2591 C C . LEU B 1 142 ? 4.961 5.043 21.75 1 80.38 142 LEU B C 1
ATOM 2593 O O . LEU B 1 142 ? 5.965 4.328 21.75 1 80.38 142 LEU B O 1
ATOM 2597 N N . GLY B 1 143 ? 4.996 6.254 22.188 1 78.62 143 GLY B N 1
ATOM 2598 C CA . GLY B 1 143 ? 6.262 6.863 22.562 1 78.62 143 GLY B CA 1
ATOM 2599 C C . GLY B 1 143 ? 7.191 7.09 21.391 1 78.62 143 GLY B C 1
ATOM 2600 O O . GLY B 1 143 ? 8.414 7.133 21.547 1 78.62 143 GLY B O 1
ATOM 2601 N N . LEU B 1 144 ? 6.52 6.98 20.281 1 74.12 144 LEU B N 1
ATOM 2602 C CA . LEU B 1 144 ? 7.301 7.172 19.062 1 74.12 144 LEU B CA 1
ATOM 2603 C C . LEU B 1 144 ? 7.535 8.656 18.797 1 74.12 144 LEU B C 1
ATOM 2605 O O . LEU B 1 144 ? 6.652 9.484 19.031 1 74.12 144 LEU B O 1
ATOM 2609 N N . ASN B 1 145 ? 8.852 8.938 18.5 1 78.94 145 ASN B N 1
ATOM 2610 C CA . ASN B 1 145 ? 9.18 10.289 18.078 1 78.94 145 ASN B CA 1
ATOM 2611 C C . ASN B 1 145 ? 9.031 10.453 16.562 1 78.94 145 ASN B C 1
ATOM 2613 O O . ASN B 1 145 ? 9.992 10.25 15.812 1 78.94 145 ASN B O 1
ATOM 2617 N N . ILE B 1 146 ? 7.805 10.68 16.172 1 81.5 146 ILE B N 1
ATOM 2618 C CA . ILE B 1 146 ? 7.508 10.867 14.766 1 81.5 146 ILE B CA 1
ATOM 2619 C C . ILE B 1 146 ? 7.492 12.359 14.43 1 81.5 146 ILE B C 1
ATOM 2621 O O . ILE B 1 146 ? 7.047 13.18 15.242 1 81.5 146 ILE B O 1
ATOM 2625 N N . GLU B 1 147 ? 8.109 12.672 13.352 1 84.12 147 GLU B N 1
ATOM 2626 C CA . GLU B 1 147 ? 8.109 14.047 12.867 1 84.12 147 GLU B CA 1
ATOM 2627 C C . GLU B 1 147 ? 6.926 14.312 11.938 1 84.12 147 GLU B C 1
ATOM 2629 O O . GLU B 1 147 ? 6.316 13.375 11.422 1 84.12 147 GLU B O 1
ATOM 2634 N N . ARG B 1 148 ? 6.625 15.5 11.734 1 79 148 ARG B N 1
ATOM 2635 C CA . ARG B 1 148 ? 5.488 15.945 10.93 1 79 148 ARG B CA 1
ATOM 2636 C C . ARG B 1 148 ? 5.586 15.406 9.508 1 79 148 ARG B C 1
ATOM 2638 O O . ARG B 1 148 ? 4.574 15.047 8.906 1 79 148 ARG B O 1
ATOM 2645 N N . ASN B 1 149 ? 6.77 15.203 9.062 1 86.12 149 ASN B N 1
ATOM 2646 C CA . ASN B 1 149 ? 6.973 14.828 7.668 1 86.12 149 ASN B CA 1
ATOM 2647 C C . ASN B 1 149 ? 7.074 13.312 7.5 1 86.12 149 ASN B C 1
ATOM 2649 O O . ASN B 1 149 ? 7.23 12.82 6.387 1 86.12 149 ASN B O 1
ATOM 2653 N N . ASP B 1 150 ? 6.898 12.672 8.578 1 90.75 150 ASP B N 1
ATOM 2654 C CA . ASP B 1 150 ? 7.098 11.227 8.5 1 90.75 150 ASP B CA 1
ATOM 2655 C C . ASP B 1 150 ? 5.922 10.547 7.809 1 90.75 150 ASP B C 1
ATOM 2657 O O . ASP B 1 150 ? 6.094 9.531 7.141 1 90.75 150 ASP B O 1
ATOM 2661 N N . LEU B 1 151 ? 4.773 11.125 7.918 1 92.81 151 LEU B N 1
ATOM 2662 C CA . LEU B 1 151 ? 3.615 10.531 7.262 1 92.81 151 LEU B CA 1
ATOM 2663 C C . LEU B 1 151 ? 3.242 11.312 6.008 1 92.81 151 LEU B C 1
ATOM 2665 O O . LEU B 1 151 ? 3.094 10.734 4.93 1 92.81 151 LEU B O 1
ATOM 2669 N N . ILE B 1 152 ? 3.102 12.594 6.188 1 95.62 152 ILE B N 1
ATOM 2670 C CA . ILE B 1 152 ? 2.838 13.492 5.07 1 95.62 152 ILE B CA 1
ATOM 2671 C C . ILE B 1 152 ? 4.008 14.461 4.895 1 95.62 152 ILE B C 1
ATOM 2673 O O . ILE B 1 152 ? 4.363 15.188 5.824 1 95.62 152 ILE B O 1
ATOM 2677 N N . GLN B 1 153 ? 4.543 14.477 3.746 1 93.75 153 GLN B N 1
ATOM 2678 C CA . GLN B 1 153 ? 5.66 15.359 3.434 1 93.75 153 GLN B CA 1
ATOM 2679 C C . GLN B 1 153 ? 5.164 16.688 2.855 1 93.75 153 GLN B C 1
ATOM 2681 O O . GLN B 1 153 ? 4.242 16.703 2.039 1 93.75 153 GLN B O 1
ATOM 2686 N N . THR B 1 154 ? 5.695 17.672 3.355 1 90.81 154 THR B N 1
ATOM 2687 C CA . THR B 1 154 ? 5.594 19 2.783 1 90.81 154 THR B CA 1
ATOM 2688 C C . THR B 1 154 ? 6.922 19.438 2.174 1 90.81 154 THR B C 1
ATOM 2690 O O . THR B 1 154 ? 7.922 19.578 2.883 1 90.81 154 THR B O 1
ATOM 2693 N N . VAL B 1 155 ? 6.898 19.547 0.84 1 88 155 VAL B N 1
ATOM 2694 C CA . VAL B 1 155 ? 8.148 19.844 0.158 1 88 155 VAL B CA 1
ATOM 2695 C C . VAL B 1 155 ? 8.047 21.188 -0.553 1 88 155 VAL B C 1
ATOM 2697 O O . VAL B 1 155 ? 7.078 21.438 -1.274 1 88 155 VAL B O 1
ATOM 2700 N N . GLY B 1 156 ? 9.031 22 -0.263 1 83 156 GLY B N 1
ATOM 2701 C CA . GLY B 1 156 ? 9.07 23.297 -0.918 1 83 156 GLY B CA 1
ATOM 2702 C C . GLY B 1 156 ? 9.484 23.219 -2.377 1 83 156 GLY B C 1
ATOM 2703 O O . GLY B 1 156 ? 10.312 22.375 -2.748 1 83 156 GLY B O 1
ATOM 2704 N N . TRP B 1 157 ? 8.648 23.625 -3.443 1 64.38 157 TRP B N 1
ATOM 2705 C CA . TRP B 1 157 ? 9.023 23.672 -4.855 1 64.38 157 TRP B CA 1
ATOM 2706 C C . TRP B 1 157 ? 10.141 24.672 -5.09 1 64.38 157 TRP B C 1
ATOM 2708 O O . TRP B 1 157 ? 10.094 25.797 -4.578 1 64.38 157 TRP B O 1
ATOM 2718 N N . PRO B 1 158 ? 11.227 24.109 -5.758 1 55.81 158 PRO B N 1
ATOM 2719 C CA . PRO B 1 158 ? 12.289 25.078 -6.047 1 55.81 158 PRO B CA 1
ATOM 2720 C C . PRO B 1 158 ? 11.812 26.219 -6.945 1 55.81 158 PRO B C 1
ATOM 2722 O O . PRO B 1 158 ? 11.047 25.984 -7.887 1 55.81 158 PRO B O 1
ATOM 2725 N N . GLY B 1 159 ? 12.273 27.438 -6.645 1 53.59 159 GLY B N 1
ATOM 2726 C CA . GLY B 1 159 ? 12.133 28.641 -7.469 1 53.59 159 GLY B CA 1
ATOM 2727 C C . GLY B 1 159 ? 10.852 29.391 -7.203 1 53.59 159 GLY B C 1
ATOM 2728 O O . GLY B 1 159 ? 10.602 30.438 -7.824 1 53.59 159 GLY B O 1
ATOM 2729 N N . SER B 1 160 ? 9.891 28.594 -6.926 1 49.03 160 SER B N 1
ATOM 2730 C CA . SER B 1 160 ? 8.672 29.391 -6.773 1 49.03 160 SER B CA 1
ATOM 2731 C C . SER B 1 160 ? 8.766 30.328 -5.57 1 49.03 160 SER B C 1
ATOM 2733 O O . SER B 1 160 ? 9.289 29.938 -4.523 1 49.03 160 SER B O 1
ATOM 2735 N N . SER B 1 161 ? 9.102 31.547 -5.859 1 49.66 161 SER B N 1
ATOM 2736 C CA . SER B 1 161 ? 8.992 32.594 -4.852 1 49.66 161 SER B CA 1
ATOM 2737 C C . SER B 1 161 ? 7.887 32.281 -3.848 1 49.66 161 SER B C 1
ATOM 2739 O O . SER B 1 161 ? 7.875 32.844 -2.744 1 49.66 161 SER B O 1
ATOM 2741 N N . ARG B 1 162 ? 6.758 32.031 -4.383 1 52.09 162 ARG B N 1
ATOM 2742 C CA . ARG B 1 162 ? 5.551 31.844 -3.582 1 52.09 162 ARG B CA 1
ATOM 2743 C C . ARG B 1 162 ? 5.562 30.5 -2.852 1 52.09 162 ARG B C 1
ATOM 2745 O O . ARG B 1 162 ? 6.117 29.531 -3.352 1 52.09 162 ARG B O 1
ATOM 2752 N N . ARG B 1 163 ? 5.402 30.5 -1.652 1 57.84 163 ARG B N 1
ATOM 2753 C CA . ARG B 1 163 ? 5.27 29.453 -0.644 1 57.84 163 ARG B CA 1
ATOM 2754 C C . ARG B 1 163 ? 4.547 28.234 -1.207 1 57.84 163 ARG B C 1
ATOM 2756 O O . ARG B 1 163 ? 3.502 27.844 -0.689 1 57.84 163 ARG B O 1
ATOM 2763 N N . ASP B 1 164 ? 4.957 27.906 -2.475 1 72.94 164 ASP B N 1
ATOM 2764 C CA . ASP B 1 164 ? 4.227 26.781 -3.053 1 72.94 164 ASP B CA 1
ATOM 2765 C C . ASP B 1 164 ? 4.809 25.438 -2.582 1 72.94 164 ASP B C 1
ATOM 2767 O O . ASP B 1 164 ? 6.023 25.234 -2.627 1 72.94 164 ASP B O 1
ATOM 2771 N N . TYR B 1 165 ? 4.113 24.859 -1.829 1 84.06 165 TYR B N 1
ATOM 2772 C CA . TYR B 1 165 ? 4.5 23.562 -1.287 1 84.06 165 TYR B CA 1
ATOM 2773 C C . TYR B 1 165 ? 3.783 22.422 -2.016 1 84.06 165 TYR B C 1
ATOM 2775 O O . TYR B 1 165 ? 2.691 22.625 -2.555 1 84.06 165 TYR B O 1
ATOM 2783 N N . GLY B 1 166 ? 4.539 21.312 -2.201 1 91.94 166 GLY B N 1
ATOM 2784 C CA . GLY B 1 166 ? 3.938 20.047 -2.59 1 91.94 166 GLY B CA 1
ATOM 2785 C C . GL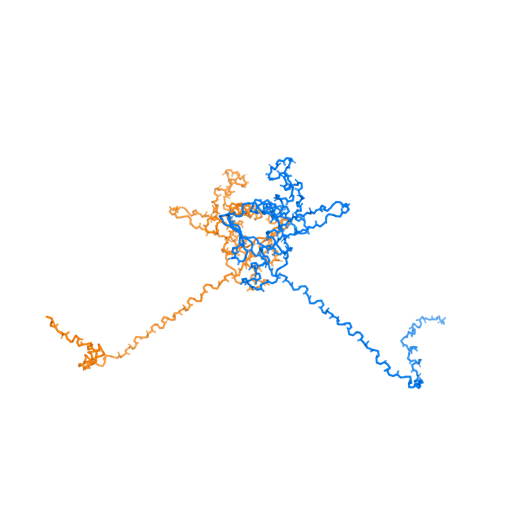Y B 1 166 ? 3.744 19.094 -1.425 1 91.94 166 GLY B C 1
ATOM 2786 O O . GLY B 1 166 ? 4.523 19.109 -0.47 1 91.94 166 GLY B O 1
ATOM 2787 N N . TYR B 1 167 ? 2.648 18.344 -1.527 1 94.12 167 TYR B N 1
ATOM 2788 C CA . TYR B 1 167 ? 2.297 17.422 -0.454 1 94.12 167 TYR B CA 1
ATOM 2789 C C . TYR B 1 167 ? 2.205 15.992 -0.973 1 94.12 167 TYR B C 1
ATOM 2791 O O . TYR B 1 167 ? 1.738 15.766 -2.09 1 94.12 167 TYR B O 1
ATOM 2799 N N . ARG B 1 168 ? 2.639 15.078 -0.16 1 96.44 168 ARG B N 1
ATOM 2800 C CA . ARG B 1 168 ? 2.463 13.656 -0.472 1 96.44 168 ARG B CA 1
ATOM 2801 C C . ARG B 1 168 ? 2.6 12.805 0.781 1 96.44 168 ARG B C 1
ATOM 2803 O O . ARG B 1 168 ? 3.16 13.242 1.785 1 96.44 168 ARG B O 1
ATOM 2810 N N . ILE B 1 169 ? 1.968 11.625 0.728 1 97.06 169 ILE B N 1
ATOM 2811 C CA . ILE B 1 169 ? 2.316 10.609 1.719 1 97.06 169 ILE B CA 1
ATOM 2812 C C . ILE B 1 169 ? 3.781 10.211 1.559 1 97.06 169 ILE B C 1
ATOM 2814 O O . ILE B 1 169 ? 4.254 10 0.44 1 97.06 169 ILE B O 1
ATOM 2818 N N . ASN B 1 170 ? 4.492 10.172 2.619 1 95.81 170 ASN B N 1
ATOM 2819 C CA . ASN B 1 170 ? 5.934 9.953 2.59 1 95.81 170 ASN B CA 1
ATOM 2820 C C . ASN B 1 170 ? 6.277 8.523 2.166 1 95.81 170 ASN B C 1
ATOM 2822 O O . ASN B 1 170 ? 6.141 7.59 2.957 1 95.81 170 ASN B O 1
ATOM 2826 N N . PRO B 1 171 ? 6.758 8.422 0.981 1 95 171 PRO B N 1
ATOM 2827 C CA . PRO B 1 171 ? 7.016 7.066 0.489 1 95 171 PRO B CA 1
ATOM 2828 C C . PRO B 1 171 ? 8.242 6.426 1.134 1 95 171 PRO B C 1
ATOM 2830 O O . PRO B 1 171 ? 8.477 5.227 0.971 1 95 171 PRO B O 1
ATOM 2833 N N . PHE B 1 172 ? 9 7.137 1.901 1 93.06 172 PHE B N 1
ATOM 2834 C CA . PHE B 1 172 ? 10.219 6.609 2.504 1 93.06 172 PHE B CA 1
ATOM 2835 C C . PHE B 1 172 ? 9.93 5.98 3.859 1 93.06 172 PHE B C 1
ATOM 2837 O O . PHE B 1 172 ? 10.68 5.125 4.328 1 93.06 172 PHE B O 1
ATOM 2844 N N . THR B 1 173 ? 8.828 6.379 4.41 1 93.25 173 THR B N 1
ATOM 2845 C CA . THR B 1 173 ? 8.609 5.938 5.781 1 93.25 173 THR B CA 1
ATOM 2846 C C . THR B 1 173 ? 7.266 5.234 5.914 1 93.25 173 THR B C 1
ATOM 2848 O O . THR B 1 173 ? 7 4.578 6.922 1 93.25 173 THR B O 1
ATOM 2851 N N . VAL B 1 174 ? 6.457 5.312 4.91 1 95.38 174 VAL B N 1
ATOM 2852 C CA . VAL B 1 174 ? 5.094 4.812 5.043 1 95.38 174 VAL B CA 1
ATOM 2853 C C . VAL B 1 174 ? 4.934 3.531 4.227 1 95.38 174 VAL B C 1
ATOM 2855 O O . VAL B 1 174 ? 5.438 3.436 3.105 1 95.38 174 VAL B O 1
ATOM 2858 N N . VAL B 1 175 ? 4.289 2.609 4.836 1 95.19 175 VAL B N 1
ATOM 2859 C CA . VAL B 1 175 ? 3.797 1.423 4.145 1 95.19 175 VAL B CA 1
ATOM 2860 C C . VAL B 1 175 ? 2.283 1.314 4.312 1 95.19 175 VAL B C 1
ATOM 2862 O O . VAL B 1 175 ? 1.733 1.748 5.328 1 95.19 175 VAL B O 1
ATOM 2865 N N . VAL B 1 176 ? 1.66 0.711 3.289 1 96.12 176 VAL B N 1
ATOM 2866 C CA . VAL B 1 176 ? 0.201 0.682 3.295 1 96.12 176 VAL B CA 1
ATOM 2867 C C . VAL B 1 176 ? -0.286 -0.76 3.416 1 96.12 176 VAL B C 1
ATOM 2869 O O . VAL B 1 176 ? 0.301 -1.672 2.83 1 96.12 176 VAL B O 1
ATOM 2872 N N . ARG B 1 177 ? -1.386 -0.884 4.164 1 91.19 177 ARG B N 1
ATOM 2873 C CA . ARG B 1 177 ? -2.039 -2.176 4.352 1 91.19 177 ARG B CA 1
ATOM 2874 C C . ARG B 1 177 ? -3.531 -2.084 4.051 1 91.19 177 ARG B C 1
ATOM 2876 O O . ARG B 1 177 ? -4.141 -1.026 4.227 1 91.19 177 ARG B O 1
#

Foldseek 3Di:
DDDDPDPVPDDPPPVPPPPDPDPDDCDDPPPPPPPCPVPPVPVPPPLAAAWEWEDDPQFIDTPNHTQGHNVLPLLSLLVVVQVVQVVVCVVVVHDQVPRDFDWLVRSCVSVVDDPPDDSCVRPVVSLVVSLVSCQVVCCVPVVDRDHSPLQKHWAQDPPPPPRITTIHGRPSRYDYD/DDCPPPPPPDPVPPVPPVPDDDPDDCPPCPPPPPPCPVVPVPVPPPLAAAWEWEDDPQFIDTPNHTQGHNVLPLLSLLVVVQVVQVVVCVVVVHDQVPRDFDWLVRSCVSVVDDPPDDSCVRPVVSLVVSLVSCQVVCCVPVVDRDHSPLQKHWAQDPPPPPRITTIHGRPSRYDYD

Nearest PDB structures (foldseek):
  2rvk-assembly1_A  TM=1.624E-01  e=2.945E+00  Schizosaccharomyces pombe 972h-
  2rvk-assembly1_A  TM=1.550E-01  e=5.274E+00  Schizosaccharomyces pombe 972h-

Organism: Nephila pilipes (NCBI:txid299642)

Sequence (354 aa):
MVDLFCQRRTLIAVFQEAVKKGVPKLIPNTSMQILHTSLEQIEPAKEKELLELQLIEGSLYVNNIEILNKKAVACMKVFRILFEQFLHDCKKELPPEKHTLLSITQIEKHLNLDQEADPEHHIRKPLNTIQRTIKTTLAKKLGLNIERNDLIQTVGWPGSSRRDYGYRINPFTVVVRMVDLFCQRRTLIAVFQEAVKKGVPKLIPNTSMQILHTSLEQIEPAKEKELLELQLIEGSLYVNNIEILNKKAVACMKVFRILFEQFLHDCKKELPPEKHTLLSITQIEKHLNLDQEADPEHHIRKPLNTIQRTIKTTLAKKLGLNIERNDLIQTVGWPGSSRRDYGYRINPFTVVVR

Radius of gyration: 34.17 Å; Cα contacts (8 Å, |Δi|>4): 411; chains: 2; bounding box: 119×86×92 Å

Solvent-accessible surface area (backbone atoms only — not comparable to full-atom values): 20868 Å² total; per-residue (Å²): 139,82,80,83,76,86,74,83,75,66,73,77,68,63,71,63,66,73,71,69,72,88,76,75,83,82,68,82,77,72,70,70,74,67,72,70,69,64,70,65,63,70,59,68,77,66,76,71,72,68,41,40,35,32,42,43,80,62,20,38,26,48,70,88,36,79,64,43,49,60,83,47,50,65,39,50,56,53,48,49,54,37,49,51,51,48,51,48,31,38,74,69,16,44,49,59,90,64,51,71,64,41,36,64,68,55,49,40,59,74,65,64,55,57,90,82,55,56,57,58,71,62,43,51,47,30,51,51,49,51,34,50,44,46,30,52,48,41,30,70,73,69,66,41,89,57,54,56,50,45,52,44,29,75,40,75,50,84,84,54,84,60,93,49,43,25,37,26,55,20,54,86,28,35,29,39,77,139,86,82,79,80,82,81,82,77,70,77,71,61,67,74,58,63,77,67,67,70,84,81,72,82,83,64,83,75,72,66,72,71,69,70,70,64,64,70,62,62,69,60,67,76,67,79,72,72,69,40,42,34,33,44,42,80,62,20,38,25,48,71,88,35,80,64,44,51,61,82,46,51,63,39,50,57,53,48,48,54,36,49,50,49,48,50,48,32,38,75,68,16,44,49,58,90,65,50,71,64,40,36,64,67,55,49,40,60,74,66,63,55,56,90,82,56,56,58,58,72,64,43,51,47,29,51,51,48,50,33,50,45,46,30,53,49,40,29,70,73,68,66,41,90,57,54,56,50,45,53,44,29,76,40,76,50,86,83,53,83,58,91,47,43,25,39,27,57,22,55,86,28,35,29,38,75